Protein AF-A0A7X4ISD6-F1 (afdb_monomer_lite)

Secondary structure (DSSP, 8-state):
-PPP-------TTS-HHHHHHHHHHHHHT-HHHHHHH-B-SSPBP---SSEEEEEEBTT--S-GGGS-EEEEEE-TTEEEEEEEE-TT--TTHHHHHHHS-HHHHHHHHHHHHHHHHHHSTT-EEEEEEEEEEESSTTSPEEEEEEEEEEGGGGT-BGGGTBPP-THHHHHHHHHHHT--S-EEEEEEEEEETTT-GGGGSTTHHHHHHHHHHHTHHHHHHTS--

Structure (mmCIF, N/CA/C/O backbone):
data_AF-A0A7X4ISD6-F1
#
_entry.id   AF-A0A7X4ISD6-F1
#
loop_
_atom_site.group_PDB
_atom_site.id
_atom_site.type_symbol
_atom_site.label_atom_id
_atom_site.label_alt_id
_atom_site.label_comp_id
_atom_site.label_asym_id
_atom_site.label_entity_id
_atom_site.label_seq_id
_atom_site.pdbx_PDB_ins_code
_atom_site.Cartn_x
_atom_site.Cartn_y
_atom_site.Cartn_z
_atom_site.occupancy
_atom_site.B_iso_or_equiv
_atom_site.auth_seq_id
_atom_site.auth_comp_id
_atom_site.auth_asym_id
_atom_site.auth_atom_id
_atom_site.pdbx_PDB_model_num
ATOM 1 N N . MET A 1 1 ? -17.800 30.870 7.651 1.00 37.72 1 MET A N 1
ATOM 2 C CA . MET A 1 1 ? -16.839 29.780 7.929 1.00 37.72 1 MET A CA 1
ATOM 3 C C . MET A 1 1 ? -17.296 28.561 7.132 1.00 37.72 1 MET A C 1
ATOM 5 O O . MET A 1 1 ? -18.371 28.055 7.422 1.00 37.72 1 MET A O 1
ATOM 9 N N . ARG A 1 2 ? -16.609 28.167 6.048 1.00 36.78 2 ARG A N 1
ATOM 10 C CA . ARG A 1 2 ? -16.996 26.957 5.291 1.00 36.78 2 ARG A CA 1
ATOM 11 C C . ARG A 1 2 ? -16.666 25.752 6.175 1.00 36.78 2 ARG A C 1
ATOM 13 O O . ARG A 1 2 ? -15.526 25.669 6.622 1.00 36.78 2 ARG A O 1
ATOM 20 N N . ARG A 1 3 ? -17.642 24.881 6.470 1.00 41.88 3 ARG A N 1
ATOM 21 C CA . ARG A 1 3 ? -17.374 23.592 7.132 1.00 41.88 3 ARG A CA 1
ATOM 22 C C . ARG A 1 3 ? -16.252 22.914 6.347 1.00 41.88 3 ARG A C 1
ATOM 24 O O . ARG A 1 3 ? -16.374 22.763 5.134 1.00 41.88 3 ARG A O 1
ATOM 31 N N . THR A 1 4 ? -15.153 22.582 7.013 1.00 53.75 4 THR A N 1
ATOM 32 C CA . THR A 1 4 ? -14.176 21.627 6.492 1.00 53.75 4 THR A CA 1
ATOM 33 C C . THR A 1 4 ? -14.962 20.394 6.068 1.00 53.75 4 THR A C 1
ATOM 35 O O . THR A 1 4 ? -15.714 19.848 6.869 1.00 53.75 4 THR A O 1
ATOM 38 N N . GLU A 1 5 ? -14.895 20.028 4.789 1.00 72.69 5 GLU A N 1
ATOM 39 C CA . GLU A 1 5 ? -15.552 18.827 4.277 1.00 72.69 5 GLU A CA 1
ATOM 40 C C . GLU A 1 5 ? -14.914 17.609 4.948 1.00 72.69 5 GLU A C 1
ATOM 42 O O . GLU A 1 5 ? -13.879 17.112 4.508 1.00 72.69 5 GLU A O 1
ATOM 47 N N . GLU A 1 6 ? -15.503 17.158 6.049 1.00 85.75 6 GLU A N 1
ATOM 48 C CA . GLU A 1 6 ? -15.094 15.935 6.732 1.00 85.75 6 GLU A CA 1
ATOM 49 C C . GLU A 1 6 ? -15.360 14.739 5.816 1.00 85.75 6 GLU A C 1
ATOM 51 O O . GLU A 1 6 ? -16.373 14.687 5.113 1.00 85.75 6 GLU A O 1
ATOM 56 N N . PHE A 1 7 ? -14.430 13.788 5.765 1.00 93.94 7 PHE A N 1
ATOM 57 C CA . PHE A 1 7 ? -14.638 12.534 5.049 1.00 93.94 7 PHE A CA 1
ATOM 58 C C . PHE A 1 7 ? -15.412 11.588 5.974 1.00 93.94 7 PHE A C 1
ATOM 60 O O . PHE A 1 7 ? -14.930 11.337 7.071 1.00 93.94 7 PHE A O 1
ATOM 67 N N . PRO A 1 8 ? -16.586 11.064 5.585 1.00 94.50 8 PRO A N 1
ATOM 68 C CA . PRO A 1 8 ? -17.433 10.289 6.500 1.00 94.50 8 PRO A CA 1
ATOM 69 C C . PRO A 1 8 ? -16.889 8.885 6.816 1.00 94.50 8 PRO A C 1
ATOM 71 O O . PRO A 1 8 ? -17.438 8.201 7.674 1.00 94.50 8 PRO A O 1
ATOM 74 N N . GLY A 1 9 ? -15.839 8.453 6.116 1.00 96.25 9 GLY A N 1
ATOM 75 C CA . GLY A 1 9 ? -15.372 7.071 6.083 1.00 96.25 9 GLY A CA 1
ATOM 76 C C . GLY A 1 9 ? -15.716 6.399 4.758 1.00 96.25 9 GLY A C 1
ATOM 77 O O . GLY A 1 9 ? -16.500 6.921 3.963 1.00 96.25 9 GLY A O 1
ATOM 78 N N . PHE A 1 10 ? -15.094 5.252 4.499 1.00 96.88 10 PHE A N 1
ATOM 79 C CA . PHE A 1 10 ? -15.382 4.466 3.304 1.00 96.88 10 PHE A CA 1
ATOM 80 C C . PHE A 1 10 ? -16.594 3.555 3.530 1.00 96.88 10 PHE A C 1
ATOM 82 O O . PHE A 1 10 ? -16.762 2.994 4.612 1.00 96.88 10 PHE A O 1
ATOM 89 N N . SER A 1 11 ? -17.411 3.359 2.497 1.00 95.50 11 SER A N 1
ATOM 90 C CA . SER A 1 11 ? -18.588 2.490 2.509 1.00 95.50 11 SER A CA 1
ATOM 91 C C . SER A 1 11 ? -18.664 1.645 1.234 1.00 95.50 11 SER A C 1
ATOM 93 O O . SER A 1 11 ? -18.529 2.202 0.145 1.00 95.50 11 SER A O 1
ATOM 95 N N . PRO A 1 12 ? -18.977 0.340 1.321 1.00 92.69 12 PRO A N 1
ATOM 96 C CA . PRO A 1 12 ? -19.196 -0.493 0.137 1.00 92.69 12 PRO A CA 1
ATOM 97 C C . PRO A 1 12 ? -20.470 -0.119 -0.644 1.00 92.69 12 PRO A C 1
ATOM 99 O O . PRO A 1 12 ? -20.666 -0.591 -1.757 1.00 92.69 12 PRO A O 1
ATOM 102 N N . THR A 1 13 ? -21.358 0.708 -0.076 1.00 92.81 13 THR A N 1
ATOM 103 C CA . THR A 1 13 ? -22.629 1.112 -0.710 1.00 92.81 13 THR A CA 1
ATOM 104 C C . THR A 1 13 ? -22.548 2.412 -1.510 1.00 92.81 13 THR A C 1
ATOM 106 O O . THR A 1 13 ? -23.519 2.786 -2.163 1.00 92.81 13 THR A O 1
ATOM 109 N N . VAL A 1 14 ? -21.424 3.125 -1.428 1.00 92.56 14 VAL A N 1
ATOM 110 C CA . VAL A 1 14 ? -21.194 4.385 -2.147 1.00 92.56 14 VAL A CA 1
ATOM 111 C C . VAL A 1 14 ? -20.332 4.089 -3.368 1.00 92.56 14 VAL A C 1
ATOM 113 O O . VAL A 1 14 ? -19.477 3.206 -3.308 1.00 92.56 14 VAL A O 1
ATOM 116 N N . ASP A 1 15 ? -20.523 4.835 -4.460 1.00 92.56 15 ASP A N 1
ATOM 117 C CA . ASP A 1 15 ? -19.710 4.677 -5.667 1.00 92.56 15 ASP A CA 1
ATOM 118 C C . ASP A 1 15 ? -18.205 4.689 -5.321 1.00 92.56 15 ASP A C 1
ATOM 120 O O . ASP A 1 15 ? -17.710 5.653 -4.718 1.00 92.56 15 ASP A O 1
ATOM 124 N N . PRO A 1 16 ? -17.454 3.623 -5.652 1.00 92.56 16 PRO A N 1
ATOM 125 C CA . PRO A 1 16 ? -16.052 3.537 -5.273 1.00 92.56 16 PRO A CA 1
ATOM 126 C C . PRO A 1 16 ? -15.186 4.665 -5.840 1.00 92.56 16 PRO A C 1
ATOM 128 O O . PRO A 1 16 ? -14.240 5.103 -5.181 1.00 92.56 16 PRO A O 1
ATOM 131 N N . GLN A 1 17 ? -15.484 5.148 -7.051 1.00 90.50 17 GLN A N 1
ATOM 132 C CA . GLN A 1 17 ? -14.689 6.203 -7.674 1.00 90.50 17 GLN A CA 1
ATOM 133 C C . GLN A 1 17 ? -14.955 7.560 -7.019 1.00 90.50 17 GLN A C 1
ATOM 135 O O . GLN A 1 17 ? -14.004 8.296 -6.769 1.00 90.50 17 GLN A O 1
ATOM 140 N N . GLU A 1 18 ? -16.205 7.872 -6.676 1.00 91.62 18 GLU A N 1
ATOM 141 C CA . GLU A 1 18 ? -16.561 9.080 -5.926 1.00 91.62 18 GLU A CA 1
ATOM 142 C C . GLU A 1 18 ? -15.813 9.143 -4.585 1.00 91.62 18 GLU A C 1
ATOM 144 O O . GLU A 1 18 ? -15.214 10.168 -4.237 1.00 91.62 18 GLU A O 1
ATOM 149 N N . GLN A 1 19 ? -15.782 8.024 -3.853 1.00 93.81 19 GLN A N 1
ATOM 150 C CA . GLN A 1 19 ? -15.060 7.932 -2.584 1.00 93.81 19 GLN A CA 1
ATOM 151 C C . GLN A 1 19 ? -13.564 8.177 -2.761 1.00 93.81 19 GLN A C 1
ATOM 153 O O . GLN A 1 19 ? -12.965 8.927 -1.987 1.00 93.81 19 GLN A O 1
ATOM 158 N N . VAL A 1 20 ? -12.961 7.574 -3.787 1.00 93.75 20 VAL A N 1
ATOM 159 C CA . VAL A 1 20 ? -11.540 7.747 -4.099 1.00 93.75 20 VAL A CA 1
ATOM 160 C C . VAL A 1 20 ? -11.231 9.185 -4.499 1.00 93.75 20 VAL A C 1
ATOM 162 O O . VAL A 1 20 ? -10.280 9.758 -3.972 1.00 93.75 20 VAL A O 1
ATOM 165 N N . ASP A 1 21 ? -12.029 9.796 -5.372 1.00 90.88 21 ASP A N 1
ATOM 166 C CA . ASP A 1 21 ? -11.807 11.166 -5.843 1.00 90.88 21 ASP A CA 1
ATOM 167 C C . ASP A 1 21 ? -11.851 12.164 -4.675 1.00 90.88 21 ASP A C 1
ATOM 169 O O . ASP A 1 21 ? -10.978 13.037 -4.542 1.00 90.88 21 ASP A O 1
ATOM 173 N N . ARG A 1 22 ? -12.827 12.000 -3.772 1.00 93.38 22 ARG A N 1
ATOM 174 C CA . ARG A 1 22 ? -12.937 12.804 -2.550 1.00 93.38 22 ARG A CA 1
ATOM 175 C C . ARG A 1 22 ? -11.773 12.546 -1.594 1.00 93.38 22 ARG A C 1
ATOM 177 O O . ARG A 1 22 ? -11.136 13.501 -1.143 1.00 93.38 22 ARG A O 1
ATOM 184 N N . ALA A 1 23 ? -11.466 11.280 -1.309 1.00 95.06 23 ALA A N 1
ATOM 185 C CA . ALA A 1 23 ? -10.375 10.896 -0.417 1.00 95.06 23 ALA A CA 1
ATOM 186 C C . ALA A 1 23 ? -9.031 11.442 -0.912 1.00 95.06 23 ALA A C 1
ATOM 188 O O . ALA A 1 23 ? -8.307 12.073 -0.147 1.00 95.06 23 ALA A O 1
ATOM 189 N N . MET A 1 24 ? -8.712 11.278 -2.198 1.00 94.06 24 MET A N 1
ATOM 190 C CA . MET A 1 24 ? -7.468 11.771 -2.791 1.00 94.06 24 MET A CA 1
ATOM 191 C C . MET A 1 24 ? -7.399 13.299 -2.780 1.00 94.06 24 MET A C 1
ATOM 193 O O . MET A 1 24 ? -6.349 13.859 -2.486 1.00 94.06 24 MET A O 1
ATOM 197 N N . THR A 1 25 ? -8.510 14.004 -3.007 1.00 92.75 25 THR A N 1
ATOM 198 C CA . THR A 1 25 ? -8.528 15.473 -2.891 1.00 92.75 25 THR A CA 1
ATOM 199 C C . THR A 1 25 ? -8.143 15.935 -1.480 1.00 92.75 25 THR A C 1
ATOM 201 O O . THR A 1 25 ? -7.366 16.879 -1.323 1.00 92.75 25 THR A O 1
ATOM 204 N N . LEU A 1 26 ? -8.650 15.262 -0.444 1.00 94.69 26 LEU A N 1
ATOM 205 C CA . LEU A 1 26 ? -8.342 15.580 0.953 1.00 94.69 26 LEU A CA 1
ATOM 206 C C . LEU A 1 26 ? -6.926 15.131 1.350 1.00 94.69 26 LEU A C 1
ATOM 208 O O . LEU A 1 26 ? -6.178 15.909 1.942 1.00 94.69 26 LEU A O 1
ATOM 212 N N . LEU A 1 27 ? -6.517 13.920 0.963 1.00 95.38 27 LEU A N 1
ATOM 213 C CA . LEU A 1 27 ? -5.177 13.378 1.209 1.00 95.38 27 LEU A CA 1
ATOM 214 C C . LEU A 1 27 ? -4.086 14.231 0.541 1.00 95.38 27 LEU A C 1
ATOM 216 O O . LEU A 1 27 ? -3.042 14.462 1.144 1.00 95.38 27 LEU A O 1
ATOM 220 N N . GLY A 1 28 ? -4.334 14.778 -0.652 1.00 93.50 28 GLY A N 1
ATOM 221 C CA . GLY A 1 28 ? -3.379 15.641 -1.359 1.00 93.50 28 GLY A CA 1
ATOM 222 C C . GLY A 1 28 ? -3.069 16.941 -0.607 1.00 93.50 28 GLY A C 1
ATOM 223 O O . GLY A 1 28 ? -1.974 17.492 -0.731 1.00 93.50 28 GLY A O 1
ATOM 224 N N . ARG A 1 29 ? -3.994 17.407 0.243 1.00 94.12 29 ARG A N 1
ATOM 225 C CA . ARG A 1 29 ? -3.828 18.610 1.079 1.00 94.12 29 ARG A CA 1
ATOM 226 C C . ARG A 1 29 ? -3.072 18.342 2.380 1.00 94.12 29 ARG A C 1
ATOM 228 O O . ARG A 1 29 ? -2.749 19.289 3.095 1.00 94.12 29 ARG A O 1
ATOM 235 N N . ARG A 1 30 ? -2.782 17.080 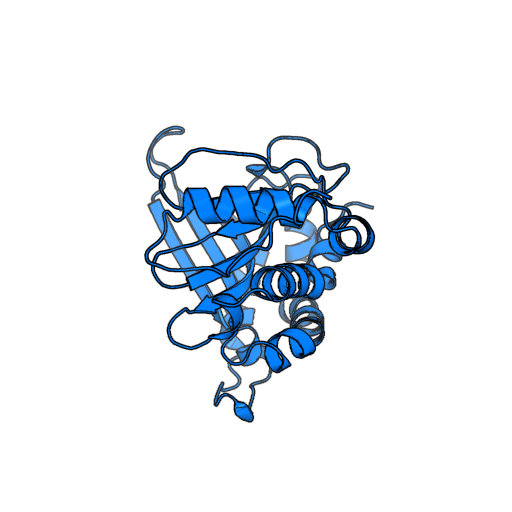2.706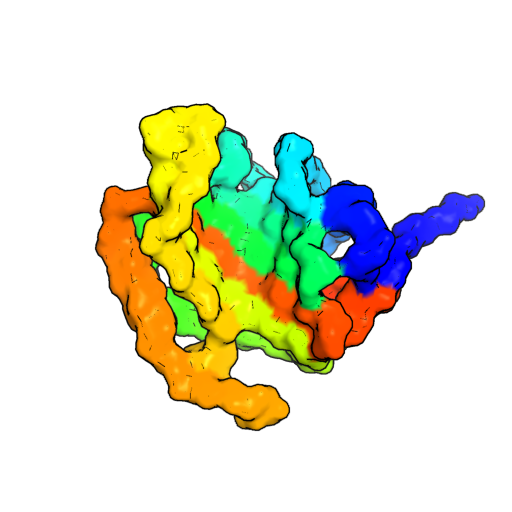 1.00 94.62 30 ARG A N 1
ATOM 236 C CA . ARG A 1 30 ? -2.155 16.719 3.975 1.00 94.62 30 ARG A CA 1
ATOM 237 C C . ARG A 1 30 ? -0.661 17.087 4.013 1.00 94.62 30 ARG A C 1
ATOM 239 O O . ARG A 1 30 ? 0.126 16.565 3.215 1.00 94.62 30 ARG A O 1
ATOM 246 N N . PRO A 1 31 ? -0.222 17.929 4.967 1.00 94.31 31 PRO A N 1
ATOM 247 C CA . PRO A 1 31 ? 1.169 18.376 5.036 1.00 94.31 31 PRO A CA 1
ATOM 248 C C . PRO A 1 31 ? 2.133 17.269 5.479 1.00 94.31 31 PRO A C 1
ATOM 250 O O . PRO A 1 31 ? 3.304 17.285 5.103 1.00 94.31 31 PRO A O 1
ATOM 253 N N . ASP A 1 32 ? 1.676 16.291 6.262 1.00 94.69 32 ASP A N 1
ATOM 254 C CA . ASP A 1 32 ? 2.489 15.150 6.681 1.00 94.69 32 ASP A CA 1
ATOM 255 C C . ASP A 1 32 ? 2.866 14.247 5.498 1.00 94.69 32 ASP A C 1
ATOM 257 O O . ASP A 1 32 ? 4.039 13.887 5.390 1.00 94.69 32 ASP A O 1
ATOM 261 N N . LEU A 1 33 ? 1.944 13.959 4.573 1.00 94.75 33 LEU A N 1
ATOM 262 C CA . LEU A 1 33 ? 2.241 13.217 3.343 1.00 94.75 33 LEU A CA 1
ATOM 263 C C . LEU A 1 33 ? 3.219 13.981 2.446 1.00 94.75 33 LEU A C 1
ATOM 265 O O . LEU A 1 33 ? 4.219 13.417 1.994 1.00 94.75 33 LEU A O 1
ATOM 269 N N . GLN A 1 34 ? 2.999 15.281 2.239 1.00 93.38 34 GLN A N 1
ATOM 270 C CA . GLN A 1 34 ? 3.910 16.106 1.440 1.00 93.38 34 GLN A CA 1
ATOM 271 C C . GLN A 1 34 ? 5.310 16.186 2.065 1.00 93.38 34 GLN A C 1
ATOM 273 O O . GLN A 1 34 ? 6.311 16.048 1.367 1.00 93.38 34 GLN A O 1
ATOM 278 N N . ARG A 1 35 ? 5.409 16.350 3.388 1.00 93.94 35 ARG A N 1
ATOM 279 C CA . ARG A 1 35 ? 6.692 16.476 4.096 1.00 93.94 35 ARG A CA 1
ATOM 280 C C . ARG A 1 35 ? 7.429 15.145 4.230 1.00 93.94 35 ARG A C 1
ATOM 282 O O . ARG A 1 35 ? 8.627 15.085 3.970 1.00 93.94 35 ARG A O 1
ATOM 289 N N . ARG A 1 36 ? 6.742 14.085 4.664 1.00 94.56 36 ARG A N 1
ATOM 290 C CA . ARG A 1 36 ? 7.366 12.786 4.972 1.00 94.56 36 ARG A CA 1
ATOM 291 C C . ARG A 1 36 ? 7.574 11.939 3.724 1.00 94.56 36 ARG A C 1
ATOM 293 O O . ARG A 1 36 ? 8.593 11.266 3.614 1.00 94.56 36 ARG A O 1
ATOM 300 N N . LEU A 1 37 ? 6.626 11.971 2.788 1.00 93.44 37 LEU A N 1
ATOM 301 C CA . LEU A 1 37 ? 6.652 11.133 1.588 1.00 93.44 37 LEU A CA 1
ATOM 302 C C . LEU A 1 37 ? 6.973 11.907 0.310 1.00 93.44 37 LEU A C 1
ATOM 304 O O . LEU A 1 37 ? 7.176 11.270 -0.723 1.00 93.44 37 LEU A O 1
ATOM 308 N N . ARG A 1 38 ? 7.105 13.240 0.370 1.00 92.12 38 ARG A N 1
ATOM 309 C CA . ARG A 1 38 ? 7.420 14.080 -0.796 1.00 92.12 38 ARG A CA 1
ATOM 310 C C . ARG A 1 38 ? 6.477 13.792 -1.963 1.00 92.12 38 ARG A C 1
ATOM 312 O O . ARG A 1 38 ? 6.935 13.670 -3.089 1.00 92.12 38 ARG A O 1
ATOM 319 N N . ILE A 1 39 ? 5.181 13.620 -1.707 1.00 89.62 39 ILE A N 1
ATOM 320 C CA . ILE A 1 39 ? 4.206 13.362 -2.776 1.00 89.62 39 ILE A CA 1
ATOM 321 C C . ILE A 1 39 ? 4.024 14.595 -3.669 1.00 89.62 39 ILE A C 1
ATOM 323 O O . ILE A 1 39 ? 4.185 15.733 -3.220 1.00 89.62 39 ILE A O 1
ATOM 327 N N . ASN A 1 40 ? 3.672 14.369 -4.931 1.00 86.19 40 ASN A N 1
ATOM 328 C CA . ASN A 1 40 ? 3.007 15.373 -5.747 1.00 86.19 40 ASN A CA 1
ATOM 329 C C . ASN A 1 40 ? 1.521 15.386 -5.338 1.00 86.19 40 ASN A C 1
ATOM 331 O O . ASN A 1 40 ? 0.888 14.333 -5.425 1.00 86.19 40 ASN A O 1
ATOM 335 N N . PRO A 1 41 ? 0.969 16.517 -4.861 1.00 84.25 41 PRO A N 1
ATOM 336 C CA . PRO A 1 41 ? -0.409 16.571 -4.376 1.00 84.25 41 PRO A CA 1
ATOM 337 C C . PRO A 1 41 ? -1.459 16.475 -5.489 1.00 84.25 41 PRO A C 1
ATOM 339 O O . PRO A 1 41 ? -2.638 16.368 -5.166 1.00 84.25 41 PRO A O 1
ATOM 342 N N . ASP A 1 42 ? -1.059 16.530 -6.762 1.00 83.44 42 ASP A N 1
ATOM 343 C CA . ASP A 1 42 ? -1.959 16.351 -7.900 1.00 83.44 42 ASP A CA 1
ATOM 344 C C . ASP A 1 42 ? -2.046 14.861 -8.285 1.00 83.44 42 ASP A C 1
ATOM 346 O O . ASP A 1 42 ? -1.068 14.299 -8.801 1.00 83.44 42 ASP A O 1
ATOM 350 N N . PRO A 1 43 ? -3.164 14.173 -7.981 1.00 80.56 43 PRO A N 1
ATOM 351 C CA . PRO A 1 43 ? -3.290 12.759 -8.273 1.00 80.56 43 PRO A CA 1
ATOM 352 C C . PRO A 1 43 ? -3.471 12.529 -9.775 1.00 80.56 43 PRO A C 1
ATOM 354 O O . PRO A 1 43 ? -4.348 13.110 -10.416 1.00 80.56 43 PRO A O 1
ATOM 357 N N . ALA A 1 44 ? -2.692 11.605 -10.339 1.00 75.38 44 ALA A N 1
ATOM 358 C CA . ALA A 1 44 ? -2.907 11.187 -11.716 1.00 75.38 44 ALA A CA 1
ATOM 359 C C . ALA A 1 44 ? -4.187 10.343 -11.797 1.00 75.38 44 ALA A C 1
ATOM 361 O O . ALA A 1 44 ? -4.353 9.361 -11.068 1.00 75.38 44 ALA A O 1
ATOM 362 N N . ARG A 1 45 ? -5.088 10.723 -12.710 1.00 63.19 45 ARG A N 1
ATOM 363 C CA . ARG A 1 45 ? -6.373 10.051 -12.925 1.00 63.19 45 ARG A CA 1
ATOM 364 C C . ARG A 1 45 ? -6.304 9.164 -14.163 1.00 63.19 45 ARG A C 1
ATOM 366 O O . ARG A 1 45 ? -5.956 9.628 -15.247 1.00 63.19 45 ARG A O 1
ATOM 373 N N . LYS A 1 46 ? -6.731 7.910 -14.040 1.00 54.69 46 LYS A N 1
ATOM 374 C CA . LYS A 1 46 ? -7.297 7.159 -15.165 1.00 54.69 46 LYS A CA 1
ATOM 375 C C . LYS A 1 46 ? -8.699 6.745 -14.754 1.00 54.69 46 LYS A C 1
ATOM 377 O O . LYS A 1 46 ? -8.839 5.915 -13.869 1.00 54.69 46 LYS A O 1
ATOM 382 N N . ARG A 1 47 ? -9.727 7.306 -15.401 1.00 48.31 47 ARG A N 1
ATOM 383 C CA . ARG A 1 47 ? -11.089 6.757 -15.327 1.00 48.31 47 ARG A CA 1
ATOM 384 C C . ARG A 1 47 ? -11.055 5.362 -15.959 1.00 48.31 47 ARG A C 1
ATOM 386 O O . ARG A 1 47 ? -11.108 5.228 -17.177 1.00 48.31 47 ARG A O 1
ATOM 393 N N . GLN A 1 48 ? -10.877 4.338 -15.139 1.00 50.69 48 GLN A N 1
ATOM 394 C CA . GLN A 1 48 ? -11.093 2.934 -15.476 1.00 50.69 48 GLN A CA 1
ATOM 395 C C . GLN A 1 48 ? -12.092 2.365 -14.467 1.00 50.69 48 GLN A C 1
ATOM 397 O O . GLN A 1 48 ? -12.250 2.923 -13.388 1.00 50.69 48 GLN A O 1
ATOM 402 N N . ALA A 1 49 ? -12.794 1.290 -14.830 1.00 47.66 49 ALA A N 1
ATOM 403 C CA . ALA A 1 49 ? -13.711 0.612 -13.917 1.00 47.66 49 ALA A CA 1
ATOM 404 C C . ALA A 1 49 ? -12.976 0.161 -12.636 1.00 47.66 49 ALA A C 1
ATOM 406 O O . ALA A 1 49 ? -11.879 -0.398 -12.726 1.00 47.66 49 ALA A O 1
ATOM 407 N N . GLY A 1 50 ? -13.591 0.404 -11.474 1.00 59.41 50 GLY A N 1
ATOM 408 C CA . GLY A 1 50 ? -13.003 0.209 -10.143 1.00 59.41 50 GLY A CA 1
ATOM 409 C C . GLY A 1 50 ? -12.453 1.516 -9.565 1.00 59.41 50 GLY A C 1
ATOM 410 O O . GLY A 1 50 ? -11.700 2.219 -10.231 1.00 59.41 50 GLY A O 1
ATOM 411 N N . GLY A 1 51 ? -12.831 1.854 -8.331 1.00 78.38 51 GLY A N 1
ATOM 412 C CA . GLY A 1 51 ? -12.438 3.112 -7.697 1.00 78.38 51 GLY A CA 1
ATOM 413 C C . GLY A 1 51 ? -10.961 3.118 -7.331 1.00 78.38 51 GLY A C 1
ATOM 414 O O . GLY A 1 51 ? -10.589 2.560 -6.300 1.00 78.38 51 GLY A O 1
ATOM 415 N N . TRP A 1 52 ? -10.100 3.739 -8.138 1.00 87.50 52 TRP A N 1
ATOM 416 C CA . TRP A 1 52 ? -8.691 3.917 -7.781 1.00 87.50 52 TRP A CA 1
ATOM 417 C C . TRP A 1 52 ? -8.088 5.219 -8.307 1.00 87.50 52 TRP A C 1
ATOM 419 O O . TRP A 1 52 ? -8.582 5.850 -9.240 1.00 87.50 52 TRP A O 1
ATOM 429 N N . SER A 1 53 ? -7.019 5.667 -7.653 1.00 88.75 53 SER A N 1
ATOM 430 C CA . SER A 1 53 ? -6.242 6.851 -8.032 1.00 88.75 53 SER A CA 1
ATOM 431 C C . SER A 1 53 ? -4.859 6.807 -7.403 1.00 88.75 53 SER A C 1
ATOM 433 O O . SER A 1 53 ? -4.630 6.073 -6.437 1.00 88.75 53 SER A O 1
ATOM 435 N N . VAL A 1 54 ? -3.924 7.586 -7.957 1.00 90.25 54 VAL A N 1
ATOM 436 C CA . VAL A 1 54 ? -2.520 7.535 -7.536 1.00 90.25 54 VAL A CA 1
ATOM 437 C C . VAL A 1 54 ? -1.911 8.904 -7.263 1.00 90.25 54 VAL A C 1
ATOM 439 O O . VAL A 1 54 ? -2.177 9.856 -7.992 1.00 90.25 54 VAL A O 1
ATOM 442 N N . PHE A 1 55 ? -1.026 8.988 -6.266 1.00 91.38 55 PHE A N 1
ATOM 443 C CA . PHE A 1 55 ? -0.084 10.101 -6.118 1.00 91.38 55 PHE A CA 1
ATOM 444 C C . PHE A 1 55 ? 1.294 9.695 -6.630 1.00 91.38 55 PHE A C 1
ATOM 446 O O . PHE A 1 55 ? 1.881 8.726 -6.147 1.00 91.38 55 PHE A O 1
ATOM 453 N N . GLY A 1 56 ? 1.850 10.472 -7.557 1.00 89.50 56 GLY A N 1
ATOM 454 C CA . GLY A 1 56 ? 3.278 10.394 -7.864 1.00 89.50 56 GLY A CA 1
ATOM 455 C C . GLY A 1 56 ? 4.127 10.996 -6.739 1.00 89.50 56 GLY A C 1
ATOM 456 O O . GLY A 1 56 ? 3.628 11.738 -5.892 1.00 89.50 56 GLY A O 1
ATOM 457 N N . PHE A 1 57 ? 5.432 10.730 -6.742 1.00 89.81 57 PHE A N 1
ATOM 458 C CA . PHE A 1 57 ? 6.374 11.436 -5.867 1.00 89.81 57 PHE A CA 1
ATOM 459 C C . PHE A 1 57 ? 6.917 12.697 -6.556 1.00 89.81 57 PHE A C 1
ATOM 461 O O . PHE A 1 57 ? 7.116 12.719 -7.771 1.00 89.81 57 PHE A O 1
ATOM 468 N N . ARG A 1 58 ? 7.179 13.762 -5.796 1.00 86.81 58 ARG A N 1
ATOM 469 C CA . ARG A 1 58 ? 7.789 15.006 -6.279 1.00 86.81 58 ARG A CA 1
ATOM 470 C C . ARG A 1 58 ? 9.147 14.696 -6.915 1.00 86.81 58 ARG A C 1
ATOM 472 O O . ARG A 1 58 ? 9.969 14.014 -6.312 1.00 86.81 58 ARG A O 1
ATOM 479 N N . GLY A 1 59 ? 9.366 15.217 -8.121 1.00 83.19 59 GLY A N 1
ATOM 480 C CA . GLY A 1 59 ? 10.574 14.955 -8.910 1.00 83.19 59 GLY A CA 1
ATOM 481 C C . GLY A 1 59 ? 10.533 13.660 -9.729 1.00 83.19 59 GLY A C 1
ATOM 482 O O . GLY A 1 59 ? 11.482 13.390 -10.457 1.00 83.19 59 GLY A O 1
ATOM 483 N N . SER A 1 60 ? 9.450 12.875 -9.657 1.00 83.75 60 SER A N 1
ATOM 484 C CA . SER A 1 60 ? 9.252 11.747 -10.577 1.00 83.75 60 SER A CA 1
ATOM 485 C C . SER A 1 60 ? 9.060 12.262 -12.003 1.00 83.75 60 SER A C 1
ATOM 487 O O . SER A 1 60 ? 8.362 13.254 -12.217 1.00 83.75 60 SER A O 1
ATOM 489 N N . VAL A 1 61 ? 9.653 11.569 -12.973 1.00 75.38 61 VAL A N 1
ATOM 490 C CA . VAL A 1 61 ? 9.568 11.896 -14.403 1.00 75.38 61 VAL A CA 1
ATOM 491 C C . VAL A 1 61 ? 8.859 10.753 -15.130 1.00 75.38 61 VAL A C 1
ATOM 493 O O . VAL A 1 61 ? 9.066 9.584 -14.800 1.00 75.38 61 VAL A O 1
ATOM 496 N N . GLY A 1 62 ? 8.048 11.086 -16.134 1.00 80.25 62 GLY A N 1
ATOM 497 C CA . GLY A 1 62 ? 7.313 10.117 -16.953 1.00 80.25 62 GLY A CA 1
ATOM 498 C C . GLY A 1 62 ? 5.884 9.856 -16.475 1.00 80.25 62 GLY A C 1
ATOM 499 O O . GLY A 1 62 ? 5.347 10.567 -15.625 1.00 80.25 62 GLY A O 1
ATOM 500 N N . GLU A 1 63 ? 5.249 8.839 -17.058 1.00 83.69 63 GLU A N 1
ATOM 501 C CA . GLU A 1 63 ? 3.904 8.408 -16.658 1.00 83.69 63 GLU A CA 1
ATOM 502 C C . GLU A 1 63 ? 3.928 7.680 -15.300 1.00 83.69 63 GLU A C 1
ATOM 504 O O . GLU A 1 63 ? 4.950 7.138 -14.876 1.00 83.69 63 GLU A O 1
ATOM 509 N N . PHE A 1 64 ? 2.775 7.576 -14.625 1.00 80.75 64 PHE A N 1
ATOM 510 C CA . PHE A 1 64 ? 2.677 6.867 -13.338 1.00 80.75 64 PHE A CA 1
ATOM 511 C C . PHE A 1 64 ? 3.124 5.393 -13.418 1.00 80.75 64 PHE A C 1
ATOM 513 O O . PHE A 1 64 ? 3.559 4.823 -12.427 1.00 80.75 64 PHE A O 1
ATOM 520 N N . ASN A 1 65 ? 3.048 4.757 -14.593 1.00 85.50 65 ASN A N 1
ATOM 521 C CA . ASN A 1 65 ? 3.509 3.379 -14.798 1.00 85.50 65 ASN A CA 1
ATOM 522 C C . ASN A 1 65 ? 5.040 3.269 -14.991 1.00 85.50 65 ASN A C 1
ATOM 524 O O . ASN A 1 65 ? 5.545 2.156 -15.139 1.00 85.50 65 ASN A O 1
ATOM 528 N N . GLU A 1 66 ? 5.770 4.388 -14.985 1.00 89.69 66 GLU A N 1
ATOM 529 C CA . GLU A 1 66 ? 7.230 4.466 -15.144 1.00 89.69 66 GLU A CA 1
ATOM 530 C C . GLU A 1 66 ? 7.955 4.895 -13.862 1.00 89.69 66 GLU A C 1
ATOM 532 O O . GLU A 1 66 ? 9.186 4.861 -13.812 1.00 89.69 66 GLU A O 1
ATOM 537 N N . SER A 1 67 ? 7.204 5.271 -12.825 1.00 90.94 67 SER A N 1
ATOM 538 C CA . SER A 1 67 ? 7.729 5.728 -11.539 1.00 90.94 67 SER A CA 1
ATOM 539 C C . SER A 1 67 ? 6.941 5.127 -10.369 1.00 90.94 67 SER A C 1
ATOM 541 O O . SER A 1 67 ? 5.741 4.871 -10.504 1.00 90.94 67 SER A O 1
ATOM 543 N N . PRO A 1 68 ? 7.580 4.902 -9.207 1.00 93.69 68 PRO A N 1
ATOM 544 C CA . PRO A 1 68 ? 6.865 4.521 -8.000 1.00 93.69 68 PRO A CA 1
ATOM 545 C C . PRO A 1 68 ? 5.770 5.531 -7.646 1.00 93.69 68 PRO A C 1
ATOM 547 O O . PRO A 1 68 ? 5.937 6.733 -7.857 1.00 93.69 68 PRO A O 1
ATOM 550 N N . HIS A 1 69 ? 4.663 5.052 -7.091 1.00 94.88 69 HIS A N 1
ATOM 551 C CA . HIS A 1 69 ? 3.529 5.903 -6.734 1.00 94.88 69 HIS A CA 1
ATOM 552 C C . HIS A 1 69 ? 2.730 5.323 -5.567 1.00 94.88 69 HIS A C 1
ATOM 554 O O . HIS A 1 69 ? 2.783 4.123 -5.292 1.00 94.88 69 HIS A O 1
ATOM 560 N N . LEU A 1 70 ? 1.986 6.183 -4.876 1.00 95.88 70 LEU A N 1
ATOM 561 C CA . LEU A 1 70 ? 0.973 5.769 -3.910 1.00 95.88 70 LEU A CA 1
ATOM 562 C C . LEU A 1 70 ? -0.318 5.459 -4.657 1.00 95.88 70 LEU A C 1
ATOM 564 O O . LEU A 1 70 ? -0.708 6.232 -5.521 1.00 95.88 70 LEU A O 1
ATOM 568 N N . LEU A 1 71 ? -0.980 4.367 -4.311 1.00 95.94 71 LEU A N 1
ATOM 569 C CA . LEU A 1 71 ? -2.270 3.933 -4.826 1.00 95.94 71 LEU A CA 1
ATOM 570 C C . LEU A 1 71 ? -3.277 3.914 -3.680 1.00 95.94 71 LEU A C 1
ATOM 572 O O . LEU A 1 71 ? -3.008 3.310 -2.637 1.00 95.94 71 LEU A O 1
ATOM 576 N N . LEU A 1 72 ? -4.438 4.520 -3.917 1.00 96.75 72 LEU A N 1
ATOM 577 C CA . LEU A 1 72 ? -5.668 4.235 -3.190 1.00 96.75 72 LEU A CA 1
ATOM 578 C C . LEU A 1 72 ? -6.591 3.461 -4.130 1.00 96.75 72 LEU A C 1
ATOM 580 O O . LEU A 1 72 ? -6.827 3.905 -5.252 1.00 96.75 72 LEU A O 1
ATOM 584 N N . HIS A 1 73 ? -7.090 2.315 -3.684 1.00 95.38 73 HIS A N 1
ATOM 585 C CA . HIS A 1 73 ? -8.048 1.491 -4.418 1.00 95.38 73 HIS A CA 1
ATOM 586 C C . HIS A 1 73 ? -9.154 1.037 -3.465 1.00 95.38 73 HIS A C 1
ATOM 588 O O . HIS A 1 73 ? -8.856 0.602 -2.357 1.00 95.38 73 HIS A O 1
ATOM 594 N N . VAL A 1 74 ? -10.410 1.143 -3.885 1.00 95.12 74 VAL A N 1
ATOM 595 C CA . VAL A 1 74 ? -11.600 0.801 -3.099 1.00 95.12 74 VAL A CA 1
ATOM 596 C C . VAL A 1 74 ? -12.380 -0.284 -3.849 1.00 95.12 74 VAL A C 1
ATOM 598 O O . VAL A 1 74 ? -13.275 0.033 -4.628 1.00 95.12 74 VAL A O 1
ATOM 601 N N . PRO A 1 75 ? -11.991 -1.564 -3.729 1.00 92.25 75 PRO A N 1
ATOM 602 C CA . PRO A 1 75 ? -12.834 -2.675 -4.165 1.00 92.25 75 PRO A CA 1
ATOM 603 C C . PRO A 1 75 ? -14.058 -2.854 -3.249 1.00 92.25 75 PRO A C 1
ATOM 605 O O . PRO A 1 75 ? -14.107 -2.328 -2.141 1.00 92.25 75 PRO A O 1
ATOM 608 N N . ASP A 1 76 ? -15.016 -3.678 -3.674 1.00 92.88 76 ASP A N 1
ATOM 609 C CA . ASP A 1 76 ? -16.293 -3.888 -2.969 1.00 92.88 76 ASP A CA 1
ATOM 610 C C . ASP A 1 76 ? -16.148 -4.405 -1.523 1.00 92.88 76 ASP A C 1
ATOM 612 O O . ASP A 1 76 ? -17.053 -4.251 -0.706 1.00 92.88 76 ASP A O 1
ATOM 616 N N . ASN A 1 77 ? -15.017 -5.032 -1.186 1.00 95.56 77 ASN A N 1
ATOM 617 C CA . ASN A 1 77 ? -14.800 -5.693 0.102 1.00 95.56 77 ASN A CA 1
ATOM 618 C C . ASN A 1 77 ? -13.756 -5.023 1.009 1.00 95.56 77 ASN A C 1
ATOM 620 O O . ASN A 1 77 ? -13.607 -5.439 2.160 1.00 95.56 77 ASN A O 1
ATOM 624 N N . ALA A 1 78 ? -13.020 -4.019 0.530 1.00 97.44 78 ALA A N 1
ATOM 625 C CA . ALA A 1 78 ? -11.933 -3.421 1.298 1.00 97.44 78 ALA A CA 1
ATOM 626 C C . ALA A 1 78 ? -11.526 -2.038 0.782 1.00 97.44 78 ALA A C 1
ATOM 628 O O . ALA A 1 78 ? -11.871 -1.625 -0.318 1.00 97.44 78 ALA A O 1
ATOM 629 N N . VAL A 1 79 ? -10.672 -1.362 1.547 1.00 98.12 79 VAL A N 1
ATOM 630 C CA . VAL A 1 79 ? -9.862 -0.236 1.065 1.00 98.12 79 VAL A CA 1
ATOM 631 C C . VAL A 1 79 ? -8.400 -0.663 1.015 1.00 98.12 79 VAL A C 1
ATOM 633 O O . VAL A 1 79 ? -7.896 -1.306 1.929 1.00 98.12 79 VAL A O 1
ATOM 636 N N . CYS A 1 80 ? -7.687 -0.294 -0.041 1.00 98.19 80 CYS A N 1
ATOM 637 C CA . CYS A 1 80 ? -6.292 -0.653 -0.272 1.00 98.19 80 CYS A CA 1
ATOM 638 C C . CYS A 1 80 ? -5.442 0.613 -0.403 1.00 98.19 80 CYS A C 1
ATOM 640 O O . CYS A 1 80 ? -5.622 1.385 -1.344 1.00 98.19 80 CYS A O 1
ATOM 642 N N . ALA A 1 81 ? -4.472 0.789 0.496 1.00 98.38 81 ALA A N 1
ATOM 643 C CA . ALA A 1 81 ? -3.509 1.889 0.471 1.00 98.38 81 ALA A CA 1
ATOM 644 C C . ALA A 1 81 ? -2.100 1.322 0.267 1.00 98.38 81 ALA A C 1
ATOM 646 O O . ALA A 1 81 ? -1.539 0.691 1.165 1.00 98.38 81 ALA A O 1
ATOM 647 N N . ARG A 1 82 ? -1.531 1.489 -0.932 1.00 98.19 82 ARG A N 1
ATOM 648 C CA . ARG A 1 82 ? -0.293 0.797 -1.334 1.00 98.19 82 ARG A CA 1
ATOM 649 C C . ARG A 1 82 ? 0.728 1.728 -1.967 1.00 98.19 82 ARG A C 1
ATOM 651 O O . ARG A 1 82 ? 0.369 2.728 -2.570 1.00 98.19 82 ARG A O 1
ATOM 658 N N . VAL A 1 83 ? 1.999 1.373 -1.855 1.00 97.75 83 VAL A N 1
ATOM 659 C CA . VAL A 1 83 ? 3.096 1.880 -2.680 1.00 97.75 83 VAL A CA 1
ATOM 660 C C . VAL A 1 83 ? 3.320 0.876 -3.797 1.00 97.75 83 VAL A C 1
ATOM 662 O O . VAL A 1 83 ? 3.511 -0.310 -3.527 1.00 97.75 83 VAL A O 1
ATOM 665 N N . ILE A 1 84 ? 3.311 1.345 -5.038 1.00 96.81 84 ILE A N 1
ATOM 666 C CA . ILE A 1 84 ? 3.482 0.518 -6.230 1.00 96.81 84 ILE A CA 1
ATOM 667 C C . ILE A 1 84 ? 4.855 0.786 -6.833 1.00 96.81 84 ILE A C 1
ATOM 669 O O . ILE A 1 84 ? 5.202 1.937 -7.098 1.00 96.81 84 ILE A O 1
ATOM 673 N N . LEU A 1 85 ? 5.613 -0.277 -7.104 1.00 96.19 85 LEU A N 1
ATOM 674 C CA . LEU A 1 85 ? 6.719 -0.269 -8.052 1.00 96.19 85 LEU A CA 1
ATOM 675 C C . LEU A 1 85 ? 6.238 -0.908 -9.364 1.00 96.19 85 LEU A C 1
ATOM 677 O O . LEU A 1 85 ? 6.088 -2.135 -9.431 1.00 96.19 85 LEU A O 1
ATOM 681 N N . PRO A 1 86 ? 6.001 -0.108 -10.417 1.00 95.00 86 PRO A N 1
ATOM 682 C CA . PRO A 1 86 ? 5.496 -0.639 -11.670 1.00 95.00 86 PRO A CA 1
ATOM 683 C C . PRO A 1 86 ? 6.591 -1.348 -12.475 1.00 95.00 86 PRO A C 1
ATOM 685 O O . PRO A 1 86 ? 7.791 -1.108 -12.316 1.00 95.00 86 PRO A O 1
ATOM 688 N N . ASN A 1 87 ? 6.180 -2.183 -13.428 1.00 94.25 87 ASN A N 1
ATOM 689 C CA . ASN A 1 87 ? 7.107 -2.914 -14.291 1.00 94.25 87 ASN A CA 1
ATOM 690 C C . ASN A 1 87 ? 8.095 -2.016 -15.048 1.00 94.25 87 ASN A C 1
ATOM 692 O O . ASN A 1 87 ? 9.272 -2.358 -15.151 1.00 94.25 87 ASN A O 1
ATOM 696 N N . LYS A 1 88 ? 7.625 -0.879 -15.580 1.00 92.12 88 LYS A N 1
ATOM 697 C CA . LYS A 1 88 ? 8.454 0.038 -16.380 1.00 92.12 88 LYS A CA 1
ATOM 698 C C . LYS A 1 88 ? 9.234 1.040 -15.527 1.00 92.12 88 LYS A C 1
ATOM 700 O O . LYS A 1 88 ? 9.747 2.013 -16.074 1.00 92.12 88 LYS A O 1
ATOM 705 N N . ALA A 1 89 ? 9.308 0.826 -14.212 1.00 91.94 89 ALA A N 1
ATOM 706 C CA . ALA A 1 89 ? 10.051 1.694 -13.314 1.00 91.94 89 ALA A CA 1
ATOM 707 C C . ALA A 1 89 ? 11.491 1.908 -13.810 1.00 91.94 89 ALA A C 1
ATOM 709 O O . ALA A 1 89 ? 12.254 0.950 -13.972 1.00 91.94 89 ALA A O 1
ATOM 710 N N . ARG A 1 90 ? 11.845 3.171 -14.071 1.00 87.12 90 ARG A N 1
ATOM 711 C CA . ARG A 1 90 ? 13.160 3.578 -14.597 1.00 87.12 90 ARG A CA 1
ATOM 712 C C . ARG A 1 90 ? 14.179 3.776 -13.463 1.00 87.12 90 ARG A C 1
ATOM 714 O O . ARG A 1 90 ? 13.888 3.514 -12.303 1.00 87.12 90 ARG A O 1
ATOM 721 N N . GLY A 1 91 ? 15.407 4.198 -13.783 1.00 84.62 91 GLY A N 1
ATOM 722 C CA . GLY A 1 91 ? 16.406 4.588 -12.770 1.00 84.62 91 GLY A CA 1
ATOM 723 C C . GLY A 1 91 ? 17.003 3.430 -11.957 1.00 84.62 91 GLY A C 1
ATOM 724 O O . GLY A 1 91 ? 17.410 3.620 -10.810 1.00 84.62 91 GLY A O 1
ATOM 725 N N . GLY A 1 92 ? 17.019 2.212 -12.512 1.00 89.00 92 GLY A N 1
ATOM 726 C CA . GLY A 1 92 ? 17.627 1.041 -11.866 1.00 89.00 92 GLY A CA 1
ATOM 727 C C . GLY A 1 92 ? 16.902 0.566 -10.601 1.00 89.00 92 GLY A C 1
ATOM 728 O O . GLY A 1 92 ? 17.496 -0.139 -9.790 1.00 89.00 92 GLY A O 1
ATOM 729 N N . LEU A 1 93 ? 15.634 0.947 -10.406 1.00 91.62 93 LEU A N 1
ATOM 730 C CA . LEU A 1 93 ? 14.858 0.607 -9.206 1.00 91.62 93 LEU A CA 1
ATOM 731 C C . LEU A 1 93 ? 14.686 -0.902 -9.023 1.00 91.62 93 LEU A C 1
ATOM 733 O O . LEU A 1 93 ? 14.935 -1.432 -7.942 1.00 91.62 93 LEU A O 1
ATOM 737 N N . TRP A 1 94 ? 14.353 -1.614 -10.102 1.00 93.75 94 TRP A N 1
ATOM 738 C CA . TRP A 1 94 ? 14.306 -3.076 -10.081 1.00 93.75 94 TRP A CA 1
ATOM 739 C C . TRP A 1 94 ? 15.675 -3.692 -9.789 1.00 93.75 94 TRP A C 1
ATOM 741 O O . TRP A 1 94 ? 15.752 -4.632 -9.008 1.00 93.75 94 TRP A O 1
ATOM 751 N N . THR A 1 95 ? 16.759 -3.144 -10.344 1.00 91.38 95 THR A N 1
ATOM 752 C CA . THR A 1 95 ? 18.127 -3.605 -10.052 1.00 91.38 95 THR A CA 1
ATOM 753 C C . THR A 1 95 ? 18.459 -3.468 -8.568 1.00 91.38 95 THR A C 1
ATOM 755 O O . THR A 1 95 ? 18.973 -4.407 -7.970 1.00 91.38 95 THR A O 1
ATOM 758 N N . ARG A 1 96 ? 18.099 -2.342 -7.943 1.00 90.50 96 ARG A N 1
ATOM 759 C CA . ARG A 1 96 ? 18.290 -2.136 -6.502 1.00 90.50 96 ARG A CA 1
ATOM 760 C C . ARG A 1 96 ? 17.524 -3.151 -5.664 1.00 90.50 96 ARG A C 1
ATOM 762 O O . ARG A 1 96 ? 18.094 -3.714 -4.735 1.00 90.50 96 ARG A O 1
ATOM 769 N N . LEU A 1 97 ? 16.267 -3.428 -6.014 1.00 92.12 97 LEU A N 1
ATOM 770 C CA . LEU A 1 97 ? 15.489 -4.452 -5.316 1.00 92.12 97 LEU A CA 1
ATOM 771 C C . LEU A 1 97 ? 16.036 -5.866 -5.514 1.00 92.12 97 LEU A C 1
ATOM 773 O O . LEU A 1 97 ? 15.998 -6.646 -4.570 1.00 92.12 97 LEU A O 1
ATOM 777 N N . ARG A 1 98 ? 16.572 -6.199 -6.696 1.00 91.00 98 ARG A N 1
ATOM 778 C CA . ARG A 1 98 ? 17.226 -7.498 -6.939 1.00 91.00 98 ARG A CA 1
ATOM 779 C C . ARG A 1 98 ? 18.423 -7.716 -6.016 1.00 91.00 98 ARG A C 1
ATOM 781 O O . ARG A 1 98 ? 18.609 -8.825 -5.527 1.00 91.00 98 ARG A O 1
ATOM 788 N N . SER A 1 99 ? 19.205 -6.664 -5.774 1.00 84.75 99 SER A N 1
ATOM 789 C CA . SER A 1 99 ? 20.361 -6.703 -4.870 1.00 84.75 99 SER A CA 1
ATOM 790 C C . SER A 1 99 ? 19.977 -6.611 -3.390 1.00 84.75 99 SER A C 1
ATOM 792 O O . SER A 1 99 ? 20.777 -6.953 -2.520 1.00 84.75 99 SER A O 1
ATOM 794 N N . ALA A 1 100 ? 18.769 -6.139 -3.080 1.00 88.19 100 ALA A N 1
ATOM 795 C CA . ALA A 1 100 ? 18.265 -6.075 -1.718 1.00 88.19 100 ALA A CA 1
ATOM 796 C C . ALA A 1 100 ? 17.748 -7.444 -1.255 1.00 88.19 100 ALA A C 1
ATOM 798 O O . ALA A 1 100 ? 17.188 -8.222 -2.025 1.00 88.19 100 ALA A O 1
ATOM 799 N N . ARG A 1 101 ? 17.867 -7.713 0.051 1.00 94.12 101 ARG A N 1
ATOM 800 C CA . ARG A 1 101 ? 17.148 -8.819 0.696 1.00 94.12 101 ARG A CA 1
ATOM 801 C C . ARG A 1 101 ? 15.767 -8.312 1.099 1.00 94.12 101 ARG A C 1
ATOM 803 O O . ARG A 1 101 ? 15.652 -7.529 2.040 1.00 94.12 101 ARG A O 1
ATOM 810 N N . LEU A 1 102 ? 14.716 -8.764 0.424 1.00 95.25 102 LEU A N 1
ATOM 811 C CA . LEU A 1 102 ? 13.344 -8.288 0.603 1.00 95.25 102 LEU A CA 1
ATOM 812 C C . LEU A 1 102 ? 12.866 -8.439 2.051 1.00 95.25 102 LEU A C 1
ATOM 814 O O . LEU A 1 102 ? 12.277 -7.513 2.594 1.00 95.25 102 LEU A O 1
ATOM 818 N N . ALA A 1 103 ? 13.221 -9.533 2.729 1.00 95.75 103 ALA A N 1
ATOM 819 C CA . ALA A 1 103 ? 12.957 -9.717 4.160 1.00 95.75 103 ALA A CA 1
ATOM 820 C C . ALA A 1 103 ? 13.584 -8.616 5.045 1.00 95.75 103 ALA A C 1
ATOM 822 O O . ALA A 1 103 ? 12.970 -8.159 6.015 1.00 95.75 103 ALA A O 1
ATOM 823 N N . HIS A 1 104 ? 14.796 -8.167 4.702 1.00 95.75 104 HIS A N 1
ATOM 824 C CA . HIS A 1 104 ? 15.480 -7.077 5.398 1.00 95.75 104 HIS A CA 1
ATOM 825 C C . HIS A 1 104 ? 14.823 -5.726 5.099 1.00 95.75 104 HIS A C 1
ATOM 827 O O . HIS A 1 104 ? 14.700 -4.907 6.002 1.00 95.75 104 HIS A O 1
ATOM 833 N N . LEU A 1 105 ? 14.336 -5.519 3.872 1.00 96.12 105 LEU A N 1
ATOM 834 C CA . LEU A 1 105 ? 13.627 -4.299 3.479 1.00 96.12 105 LEU A CA 1
ATOM 835 C C . LEU A 1 105 ? 12.216 -4.210 4.085 1.00 96.12 105 LEU A C 1
ATOM 837 O O . LEU A 1 105 ? 11.790 -3.137 4.507 1.00 96.12 105 LEU A O 1
ATOM 841 N N . MET A 1 106 ? 11.494 -5.331 4.160 1.00 97.69 106 MET A N 1
ATOM 842 C CA . MET A 1 106 ? 10.121 -5.387 4.679 1.00 97.69 106 MET A CA 1
ATOM 843 C C . MET A 1 106 ? 10.059 -5.365 6.208 1.00 97.69 106 MET A C 1
ATOM 845 O O . MET A 1 106 ? 9.081 -4.894 6.780 1.00 97.69 106 MET A O 1
ATOM 849 N N . SER A 1 107 ? 11.116 -5.813 6.890 1.00 97.19 107 SER A N 1
ATOM 850 C CA . SER A 1 107 ? 11.198 -5.784 8.355 1.00 97.19 107 SER A CA 1
ATOM 851 C C . SER A 1 107 ? 10.980 -4.376 8.954 1.00 97.19 107 SER A C 1
ATOM 853 O O . SER A 1 107 ? 10.136 -4.235 9.841 1.00 97.19 107 SER A O 1
ATOM 855 N N . PRO A 1 108 ? 11.686 -3.317 8.503 1.00 97.88 108 PRO A N 1
ATOM 856 C CA . PRO A 1 108 ? 11.408 -1.944 8.914 1.00 97.88 108 PRO A CA 1
ATOM 857 C C . PRO A 1 108 ? 10.010 -1.450 8.542 1.00 97.88 108 PRO A C 1
ATOM 859 O O . PRO A 1 108 ? 9.412 -0.745 9.346 1.00 97.88 108 PRO A O 1
ATOM 862 N N . VAL A 1 109 ? 9.486 -1.820 7.365 1.00 98.25 109 VAL A N 1
ATOM 863 C CA . VAL A 1 109 ? 8.128 -1.435 6.935 1.00 98.25 109 VAL A CA 1
ATOM 864 C C . VAL A 1 109 ? 7.089 -1.974 7.913 1.00 98.25 109 VAL A C 1
ATOM 866 O O . VAL A 1 109 ? 6.271 -1.215 8.419 1.00 98.25 109 VAL A O 1
ATOM 869 N N . LEU A 1 110 ? 7.163 -3.264 8.250 1.00 97.44 110 LEU A N 1
ATOM 870 C CA . LEU A 1 110 ? 6.239 -3.885 9.198 1.00 97.44 110 LEU A CA 1
ATOM 871 C C . LEU A 1 110 ? 6.292 -3.209 10.577 1.00 97.44 110 LEU A C 1
ATOM 873 O O . LEU A 1 110 ? 5.257 -2.982 11.196 1.00 97.44 110 LEU A O 1
ATOM 877 N N . ARG A 1 111 ? 7.493 -2.846 11.044 1.00 97.62 111 ARG A N 1
ATOM 878 C CA . ARG A 1 111 ? 7.672 -2.120 12.310 1.00 97.62 111 ARG A CA 1
ATOM 879 C C . ARG A 1 111 ? 7.051 -0.721 12.269 1.00 97.62 111 ARG A C 1
ATOM 881 O O . ARG A 1 111 ? 6.439 -0.311 13.244 1.00 97.62 111 ARG A O 1
ATOM 888 N N . GLU A 1 112 ? 7.205 0.003 11.165 1.00 98.19 112 GLU A N 1
ATOM 889 C CA . GLU A 1 112 ? 6.631 1.346 10.988 1.00 98.19 112 GLU A CA 1
ATOM 890 C C . GLU A 1 112 ? 5.104 1.309 10.786 1.00 98.19 112 GLU A C 1
ATOM 892 O O . GLU A 1 112 ? 4.426 2.278 11.112 1.00 98.19 112 GLU A O 1
ATOM 897 N N . LEU A 1 113 ? 4.548 0.189 10.308 1.00 97.81 113 LEU A N 1
ATOM 898 C CA . LEU A 1 113 ? 3.101 -0.048 10.226 1.00 97.81 113 LEU A CA 1
ATOM 899 C C . LEU A 1 113 ? 2.472 -0.476 11.562 1.00 97.81 113 LEU A C 1
ATOM 901 O O . LEU A 1 113 ? 1.254 -0.379 11.710 1.00 97.81 113 LEU A O 1
ATOM 905 N N . ALA A 1 114 ? 3.264 -0.935 12.536 1.00 96.62 114 ALA A N 1
ATOM 906 C CA . ALA A 1 114 ? 2.752 -1.456 13.806 1.00 96.62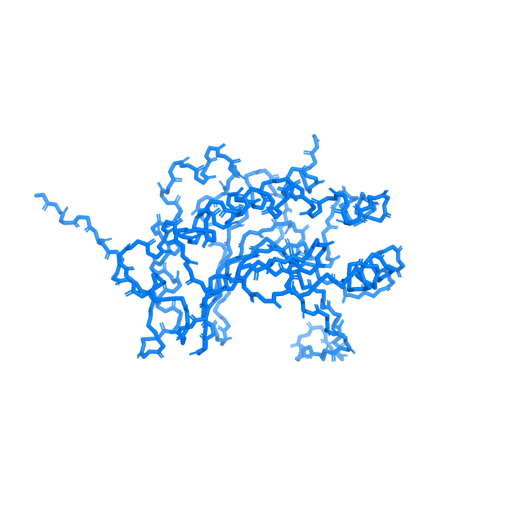 114 ALA A CA 1
ATOM 907 C C . ALA A 1 114 ? 1.852 -0.468 14.577 1.00 96.62 114 ALA A C 1
ATOM 909 O O . ALA A 1 114 ? 0.776 -0.887 15.004 1.00 96.62 114 ALA A O 1
ATOM 910 N N . PRO A 1 115 ? 2.184 0.836 14.693 1.00 96.25 115 PRO A N 1
ATOM 911 C CA . PRO A 1 115 ? 1.284 1.800 15.328 1.00 96.25 115 PRO A CA 1
ATOM 912 C C . PRO A 1 115 ? -0.055 1.944 14.593 1.00 96.25 115 PRO A C 1
ATOM 914 O O . PRO A 1 115 ? -1.095 2.104 15.222 1.00 96.25 115 PRO A O 1
ATOM 917 N N . THR A 1 116 ? -0.056 1.862 13.257 1.00 95.94 116 THR A N 1
ATOM 918 C CA . THR A 1 116 ? -1.297 1.923 12.471 1.00 95.94 116 THR A CA 1
ATOM 919 C C . THR A 1 116 ? -2.154 0.682 12.696 1.00 95.94 116 THR A C 1
ATOM 921 O O . THR A 1 116 ? -3.359 0.820 12.869 1.00 95.94 116 THR A O 1
ATOM 924 N N . MET A 1 117 ? -1.543 -0.506 12.765 1.00 95.75 117 MET A N 1
ATOM 925 C CA . MET A 1 117 ? -2.257 -1.751 13.078 1.00 95.75 117 MET A CA 1
ATOM 926 C C . MET A 1 117 ? -2.868 -1.738 14.482 1.00 95.75 117 MET A C 1
ATOM 928 O O . MET A 1 117 ? -3.976 -2.230 14.661 1.00 95.75 117 MET A O 1
ATOM 932 N N . ALA A 1 118 ? -2.179 -1.148 15.463 1.00 94.88 118 ALA A N 1
ATOM 933 C CA . ALA A 1 118 ? -2.726 -0.981 16.808 1.00 94.88 118 ALA A CA 1
ATOM 934 C C . ALA A 1 118 ? -3.964 -0.060 16.823 1.00 94.88 118 ALA A C 1
ATOM 936 O O . ALA A 1 118 ? -4.894 -0.300 17.588 1.00 94.88 118 ALA A O 1
ATOM 937 N N . ASN A 1 119 ? -3.997 0.954 15.948 1.00 94.62 119 ASN A N 1
ATOM 938 C CA . ASN A 1 119 ? -5.073 1.950 15.885 1.00 94.62 119 ASN A CA 1
ATOM 939 C C . ASN A 1 119 ? -6.210 1.616 14.889 1.00 94.62 119 ASN A C 1
ATOM 941 O O . ASN A 1 119 ? -7.297 2.162 15.039 1.00 94.62 119 ASN A O 1
ATOM 945 N N . CYS A 1 120 ? -6.009 0.739 13.893 1.00 95.69 120 CYS A N 1
ATOM 946 C CA . CYS A 1 120 ? -7.089 0.084 13.120 1.00 95.69 120 CYS A CA 1
ATOM 947 C C . CYS A 1 120 ? -6.944 -1.431 13.277 1.00 95.69 120 CYS A C 1
ATOM 949 O O . CYS A 1 120 ? -6.324 -2.077 12.421 1.00 95.69 120 CYS A O 1
ATOM 951 N N . PRO A 1 121 ? -7.498 -2.014 14.357 1.00 94.19 121 PRO A N 1
ATOM 952 C CA . PRO A 1 121 ? -7.623 -3.459 14.470 1.00 94.19 121 PRO A CA 1
ATOM 953 C C . PRO A 1 121 ? -8.304 -4.024 13.222 1.00 94.19 121 PRO A C 1
ATOM 955 O O . PRO A 1 121 ? -9.303 -3.477 12.763 1.00 94.19 121 PRO A O 1
ATOM 958 N N . GLY A 1 122 ? -7.730 -5.090 12.666 1.00 95.25 122 GLY A N 1
ATOM 959 C CA . GLY A 1 122 ? -8.170 -5.691 11.405 1.00 95.25 122 GLY A CA 1
ATOM 960 C C . GLY A 1 122 ? -7.463 -5.173 10.152 1.00 95.25 122 GLY A C 1
ATOM 961 O O . GLY A 1 122 ? -7.668 -5.717 9.074 1.00 95.25 122 GLY A O 1
ATOM 962 N N . MET A 1 123 ? -6.587 -4.171 10.267 1.00 97.06 123 MET A N 1
ATOM 963 C CA . MET A 1 123 ? -5.719 -3.780 9.159 1.00 97.06 123 MET A CA 1
ATOM 964 C C . MET A 1 123 ? -4.747 -4.921 8.844 1.00 97.06 123 MET A C 1
ATOM 966 O O . MET A 1 123 ? -4.097 -5.473 9.735 1.00 97.06 123 MET A O 1
ATOM 970 N N . GLU A 1 124 ? -4.580 -5.215 7.558 1.00 97.75 124 GLU A N 1
ATOM 971 C CA . GLU A 1 124 ? -3.633 -6.215 7.083 1.00 97.75 124 GLU A CA 1
ATOM 972 C C . GLU A 1 124 ? -2.474 -5.548 6.331 1.00 97.75 124 GLU A C 1
ATOM 974 O O . GLU A 1 124 ? -2.697 -4.967 5.263 1.00 97.75 124 GLU A O 1
ATOM 979 N N . PRO A 1 125 ? -1.223 -5.625 6.816 1.00 98.25 125 PRO A N 1
ATOM 980 C CA . PRO A 1 125 ? -0.077 -5.177 6.039 1.00 98.25 125 PRO A CA 1
ATOM 981 C C . PRO A 1 125 ? 0.208 -6.210 4.940 1.00 98.25 125 PRO A C 1
ATOM 983 O O . PRO A 1 125 ? 0.439 -7.378 5.230 1.00 98.25 125 PRO A O 1
ATOM 986 N N . ARG A 1 126 ? 0.199 -5.814 3.667 1.00 98.44 126 ARG A N 1
ATOM 987 C CA . ARG A 1 126 ? 0.324 -6.737 2.526 1.00 98.44 126 ARG A CA 1
ATOM 988 C C . ARG A 1 126 ? 1.566 -6.458 1.692 1.00 98.44 126 ARG A C 1
ATOM 990 O O . ARG A 1 126 ? 1.927 -5.299 1.469 1.00 98.44 126 ARG A O 1
ATOM 997 N N . LEU A 1 127 ? 2.149 -7.528 1.158 1.00 98.56 127 LEU A N 1
ATOM 998 C CA . LEU A 1 127 ? 3.032 -7.481 -0.004 1.00 98.56 127 LEU A CA 1
ATOM 999 C C . LEU A 1 127 ? 2.402 -8.268 -1.140 1.00 98.56 127 LEU A C 1
ATOM 1001 O O . LEU A 1 127 ? 1.962 -9.401 -0.951 1.00 98.56 127 LEU A O 1
ATOM 1005 N N . ILE A 1 128 ? 2.378 -7.657 -2.322 1.00 98.56 128 ILE A N 1
ATOM 1006 C CA . ILE A 1 128 ? 1.769 -8.245 -3.510 1.00 98.56 128 ILE A CA 1
ATOM 1007 C C . ILE A 1 128 ? 2.737 -8.179 -4.673 1.00 98.56 128 ILE A C 1
ATOM 1009 O O . ILE A 1 128 ? 3.259 -7.117 -5.001 1.00 98.56 128 ILE A O 1
ATOM 1013 N N . LEU A 1 129 ? 2.936 -9.314 -5.326 1.00 97.81 129 LEU A N 1
ATOM 1014 C CA . LEU A 1 129 ? 3.644 -9.428 -6.589 1.00 97.81 129 LEU A CA 1
ATOM 1015 C C . LEU A 1 129 ? 2.679 -9.925 -7.649 1.00 97.81 129 LEU A C 1
ATOM 1017 O O . LEU A 1 129 ? 2.052 -10.975 -7.504 1.00 97.81 129 LEU A O 1
ATOM 1021 N N . LYS A 1 130 ? 2.582 -9.166 -8.735 1.00 96.94 130 LYS A N 1
ATOM 1022 C CA . LYS A 1 130 ? 1.688 -9.472 -9.842 1.00 96.94 130 LYS A CA 1
ATOM 1023 C C . LYS A 1 130 ? 2.470 -9.536 -11.141 1.00 96.94 130 LYS A C 1
ATOM 1025 O O . LYS A 1 130 ? 3.118 -8.562 -11.518 1.00 96.94 130 LYS A O 1
ATOM 1030 N N . GLN A 1 131 ? 2.357 -10.657 -11.846 1.00 96.06 131 GLN A N 1
ATOM 1031 C CA . GLN A 1 131 ? 2.824 -10.783 -13.222 1.00 96.06 131 GLN A CA 1
ATOM 1032 C C . GLN A 1 131 ? 1.641 -10.677 -14.182 1.00 96.06 131 GLN A C 1
ATOM 1034 O O . GLN A 1 131 ? 0.587 -11.282 -13.961 1.00 96.06 131 GLN A O 1
ATOM 1039 N N . ARG A 1 132 ? 1.819 -9.918 -15.266 1.00 93.94 132 ARG A N 1
ATOM 1040 C CA . ARG A 1 132 ? 0.810 -9.785 -16.321 1.00 93.94 132 ARG A CA 1
ATOM 1041 C C . ARG A 1 132 ? 1.430 -9.905 -17.704 1.00 93.94 132 ARG A C 1
ATOM 1043 O O . ARG A 1 132 ? 2.550 -9.453 -17.910 1.00 93.94 132 ARG A O 1
ATOM 1050 N N . HIS A 1 133 ? 0.657 -10.368 -18.675 1.00 93.25 133 HIS A N 1
ATOM 1051 C CA . HIS A 1 133 ? 0.965 -10.169 -20.090 1.00 93.25 133 HIS A CA 1
ATOM 1052 C C . HIS A 1 133 ? -0.237 -9.581 -20.834 1.00 93.25 133 HIS A C 1
ATOM 1054 O O . HIS A 1 133 ? -1.356 -9.534 -20.326 1.00 93.25 133 HIS A O 1
ATOM 1060 N N . TRP A 1 134 ? 0.007 -9.090 -22.045 1.00 90.75 134 TRP A N 1
ATOM 1061 C CA . TRP A 1 134 ? -1.007 -8.507 -22.917 1.00 90.75 134 TRP A CA 1
ATOM 1062 C C . TRP A 1 134 ? -0.880 -9.152 -24.290 1.00 90.75 134 TRP A C 1
ATOM 1064 O O . TRP A 1 134 ? 0.216 -9.171 -24.846 1.00 90.75 134 TRP A O 1
ATOM 1074 N N . ARG A 1 135 ? -1.989 -9.644 -24.854 1.00 88.00 135 ARG A N 1
ATOM 1075 C CA . ARG A 1 135 ? -2.003 -10.133 -26.246 1.00 88.00 135 ARG A CA 1
ATOM 1076 C C . ARG A 1 135 ? -1.745 -9.002 -27.242 1.00 88.00 135 ARG A C 1
ATOM 1078 O O . ARG A 1 135 ? -1.068 -9.197 -28.241 1.00 88.00 135 ARG A O 1
ATOM 1085 N N . THR A 1 136 ? -2.271 -7.816 -26.949 1.00 88.81 136 THR A N 1
ATOM 1086 C CA . THR A 1 136 ? -2.071 -6.589 -27.726 1.00 88.81 136 THR A CA 1
ATOM 1087 C C . THR A 1 136 ? -1.866 -5.412 -26.777 1.00 88.81 136 THR A C 1
ATOM 1089 O O . THR A 1 136 ? -2.355 -5.424 -25.649 1.00 88.81 136 THR A O 1
ATOM 1092 N N . ARG A 1 137 ? -1.164 -4.362 -27.222 1.00 75.50 137 ARG A N 1
ATOM 1093 C CA . ARG A 1 137 ? -0.800 -3.208 -26.374 1.00 75.50 137 ARG A CA 1
ATOM 1094 C C . ARG A 1 137 ? -2.003 -2.489 -25.740 1.00 75.50 137 ARG A C 1
ATOM 1096 O O . ARG A 1 137 ? -1.842 -1.871 -24.692 1.00 75.50 137 ARG A O 1
ATOM 1103 N N . SER A 1 138 ? -3.175 -2.564 -26.369 1.00 79.94 138 SER A N 1
ATOM 1104 C CA . SER A 1 138 ? -4.437 -1.969 -25.909 1.00 79.94 138 SER A CA 1
ATOM 1105 C C . SER A 1 138 ? -5.443 -2.988 -25.358 1.00 79.94 138 SER A C 1
ATOM 1107 O O . SER A 1 138 ? -6.512 -2.591 -24.902 1.00 79.94 138 SER A O 1
ATOM 1109 N N . GLY A 1 139 ? -5.133 -4.286 -25.410 1.00 82.00 139 GLY A N 1
ATOM 1110 C CA . GLY A 1 139 ? -6.034 -5.344 -24.966 1.00 82.00 139 GLY A CA 1
ATOM 1111 C C . GLY A 1 139 ? -6.112 -5.475 -23.441 1.00 82.00 139 GLY A C 1
ATOM 1112 O O . GLY A 1 139 ? -5.321 -4.868 -22.711 1.00 82.00 139 GLY A O 1
ATOM 1113 N N . PRO A 1 140 ? -7.040 -6.301 -22.932 1.00 85.06 140 PRO A N 1
ATOM 1114 C CA . PRO A 1 140 ? -7.046 -6.663 -21.525 1.00 85.06 140 PRO A CA 1
ATOM 1115 C C . PRO A 1 140 ? -5.742 -7.385 -21.167 1.00 85.06 140 PRO A C 1
ATOM 1117 O O . PRO A 1 140 ? -5.182 -8.152 -21.954 1.00 85.06 140 PRO A O 1
ATOM 1120 N N . SER A 1 141 ? -5.254 -7.133 -19.958 1.00 89.12 141 SER A N 1
ATOM 1121 C CA . SER A 1 141 ? -4.134 -7.892 -19.411 1.00 89.12 141 SER A CA 1
ATOM 1122 C C . SER A 1 141 ? -4.605 -9.268 -18.944 1.00 89.12 141 SER A C 1
ATOM 1124 O O . SER A 1 141 ? -5.649 -9.357 -18.297 1.00 89.12 141 SER A O 1
ATOM 1126 N N . PHE A 1 142 ? -3.770 -10.280 -19.106 1.00 92.69 142 PHE A N 1
ATOM 1127 C CA . PHE A 1 142 ? -3.904 -11.578 -18.456 1.00 92.69 142 PHE A CA 1
ATOM 1128 C C . PHE A 1 142 ? -3.009 -11.609 -17.216 1.00 92.69 142 PHE A C 1
ATOM 1130 O O . PHE A 1 142 ? -1.918 -11.038 -17.231 1.00 92.69 142 PHE A O 1
ATOM 1137 N N . GLN A 1 143 ? -3.484 -12.213 -16.127 1.00 94.69 143 GLN A N 1
ATOM 1138 C CA . GLN A 1 143 ? -2.701 -12.405 -14.906 1.00 94.69 143 GLN A CA 1
ATOM 1139 C C . GLN A 1 143 ? -2.065 -13.794 -14.944 1.00 94.69 143 GLN A C 1
ATOM 1141 O O . GLN A 1 143 ? -2.783 -14.784 -14.873 1.00 94.69 143 GLN A O 1
ATOM 1146 N N . ASP A 1 144 ? -0.737 -13.849 -15.035 1.00 95.25 144 ASP A N 1
ATOM 1147 C CA . ASP A 1 144 ? 0.005 -15.119 -15.110 1.00 95.25 144 ASP A CA 1
ATOM 1148 C C . ASP A 1 144 ? 0.347 -15.665 -13.731 1.00 95.25 144 ASP A C 1
ATOM 1150 O O . ASP A 1 144 ? 0.360 -16.870 -13.505 1.00 95.25 144 ASP A O 1
ATOM 1154 N N . ALA A 1 145 ? 0.653 -14.757 -12.807 1.00 96.31 145 ALA A N 1
ATOM 1155 C CA . ALA A 1 145 ? 1.030 -15.088 -11.447 1.00 96.31 145 ALA A CA 1
ATOM 1156 C C . ALA A 1 145 ? 0.570 -13.985 -10.497 1.00 96.31 145 ALA A C 1
ATOM 1158 O O . ALA A 1 145 ? 0.575 -12.794 -10.839 1.00 96.31 145 ALA A O 1
ATOM 1159 N N . TYR A 1 146 ? 0.187 -14.397 -9.294 1.00 97.44 146 TYR A N 1
ATOM 1160 C CA . TYR A 1 146 ? -0.242 -13.511 -8.226 1.00 97.44 146 TYR A CA 1
ATOM 1161 C C . TYR A 1 146 ? 0.192 -14.100 -6.890 1.00 97.44 146 TYR A C 1
ATOM 1163 O O . TYR A 1 146 ? -0.231 -15.194 -6.525 1.00 97.44 146 TYR A O 1
ATOM 1171 N N . LEU A 1 147 ? 1.058 -13.378 -6.190 1.00 98.12 147 LEU A N 1
ATOM 1172 C CA . LEU A 1 147 ? 1.472 -13.691 -4.832 1.00 98.12 147 LEU A CA 1
ATOM 1173 C C . LEU A 1 147 ? 1.017 -12.537 -3.947 1.00 98.12 147 LEU A C 1
ATOM 1175 O O . LEU A 1 147 ? 1.404 -11.398 -4.189 1.00 98.12 147 LEU A O 1
ATOM 1179 N N . ASP A 1 148 ? 0.196 -12.830 -2.948 1.00 98.19 148 ASP A N 1
ATOM 1180 C CA . ASP A 1 148 ? -0.396 -11.846 -2.047 1.00 98.19 148 ASP A CA 1
ATOM 1181 C C . ASP A 1 148 ? -0.400 -12.424 -0.641 1.00 98.19 148 ASP A C 1
ATOM 1183 O O . ASP A 1 148 ? -1.102 -13.398 -0.368 1.00 98.19 148 ASP A O 1
ATOM 1187 N N . PHE A 1 149 ? 0.404 -11.843 0.243 1.00 98.38 149 PHE A N 1
ATOM 1188 C CA . PHE A 1 149 ? 0.540 -12.337 1.605 1.00 98.38 149 PHE A CA 1
ATOM 1189 C C . PHE A 1 149 ? 0.639 -11.208 2.621 1.00 98.38 149 PHE A C 1
ATOM 1191 O O . PHE A 1 149 ? 1.036 -10.076 2.326 1.00 98.38 149 PHE A O 1
ATOM 1198 N N . ASP A 1 150 ? 0.270 -11.562 3.844 1.00 98.00 150 ASP A N 1
ATOM 1199 C CA . ASP A 1 150 ? 0.373 -10.713 5.015 1.00 98.00 150 ASP A CA 1
ATOM 1200 C C . ASP A 1 150 ? 1.835 -10.595 5.461 1.00 98.00 150 ASP A C 1
ATOM 1202 O O . ASP A 1 150 ? 2.483 -11.588 5.784 1.00 98.00 150 ASP A O 1
ATOM 1206 N N . LEU A 1 151 ? 2.367 -9.376 5.523 1.00 97.75 151 LEU A N 1
ATOM 1207 C CA . LEU A 1 151 ? 3.745 -9.115 5.941 1.00 97.75 151 LEU A CA 1
ATOM 1208 C C . LEU A 1 151 ? 4.039 -9.581 7.372 1.00 97.75 151 LEU A C 1
ATOM 1210 O O . LEU A 1 151 ? 5.204 -9.829 7.694 1.00 97.75 151 LEU A O 1
ATOM 1214 N N . ARG A 1 152 ? 3.020 -9.744 8.226 1.00 97.38 152 ARG A N 1
ATOM 1215 C CA . ARG A 1 152 ? 3.173 -10.308 9.575 1.00 97.38 152 ARG A CA 1
ATOM 1216 C C . ARG A 1 152 ? 3.722 -11.733 9.543 1.00 97.38 152 ARG A C 1
ATOM 1218 O O . ARG A 1 152 ? 4.418 -12.117 10.483 1.00 97.38 152 ARG A O 1
ATOM 1225 N N . THR A 1 153 ? 3.526 -12.497 8.464 1.00 97.94 153 THR A N 1
ATOM 1226 C CA . THR A 1 153 ? 4.095 -13.851 8.350 1.00 97.94 153 THR A CA 1
ATOM 1227 C C . THR A 1 153 ? 5.625 -13.863 8.381 1.00 97.94 153 THR A C 1
ATOM 1229 O O . THR A 1 153 ? 6.218 -14.881 8.725 1.00 97.94 153 THR A O 1
ATOM 1232 N N . LEU A 1 154 ? 6.298 -12.736 8.122 1.00 96.00 154 LEU A N 1
ATOM 1233 C CA . LEU A 1 154 ? 7.758 -12.633 8.208 1.00 96.00 154 LEU A CA 1
ATOM 1234 C C . LEU A 1 154 ? 8.306 -13.036 9.590 1.00 96.00 154 LEU A C 1
ATOM 1236 O O . LEU A 1 154 ? 9.393 -13.613 9.701 1.00 96.00 154 LEU A O 1
ATOM 1240 N N . ARG A 1 155 ? 7.562 -12.711 10.653 1.00 94.69 155 ARG A N 1
ATOM 1241 C CA . ARG A 1 155 ? 7.957 -12.952 12.052 1.00 94.69 155 ARG A CA 1
ATOM 1242 C C . ARG A 1 155 ? 6.900 -13.709 12.858 1.00 94.69 155 ARG A C 1
ATOM 1244 O O . ARG A 1 155 ? 7.226 -14.213 13.926 1.00 94.69 155 ARG A O 1
ATOM 1251 N N . GLY A 1 156 ? 5.685 -13.835 12.329 1.00 94.19 156 GLY A N 1
ATOM 1252 C CA . GLY A 1 156 ? 4.501 -14.215 13.092 1.00 94.19 156 GLY A CA 1
ATOM 1253 C C . GLY A 1 156 ? 3.950 -13.032 13.895 1.00 94.19 156 GLY A C 1
ATOM 1254 O O . GLY A 1 156 ? 4.650 -12.048 14.138 1.00 94.19 156 GLY A O 1
ATOM 1255 N N . HIS A 1 157 ? 2.684 -13.125 14.294 1.00 91.31 157 HIS A N 1
ATOM 1256 C CA . HIS A 1 157 ? 2.010 -12.139 15.135 1.00 91.31 157 HIS A CA 1
ATOM 1257 C C . HIS A 1 157 ? 1.031 -12.859 16.081 1.00 91.31 157 HIS A C 1
ATOM 1259 O O . HIS A 1 157 ? -0.076 -13.203 15.657 1.00 91.31 157 HIS A O 1
ATOM 1265 N N . PRO A 1 158 ? 1.434 -13.121 17.342 1.00 83.75 158 PRO A N 1
ATOM 1266 C CA . PRO A 1 158 ? 0.656 -13.926 18.285 1.00 83.75 158 PRO A CA 1
ATOM 1267 C C . PRO A 1 158 ? -0.778 -13.428 18.478 1.00 83.75 158 PRO A C 1
ATOM 1269 O O . PRO A 1 158 ? -1.711 -14.213 18.339 1.00 83.75 158 PRO A O 1
ATOM 1272 N N . ASP A 1 159 ? -0.960 -12.119 18.673 1.00 84.19 159 ASP A N 1
ATOM 1273 C CA . ASP A 1 159 ? -2.273 -11.538 19.003 1.00 84.19 159 ASP A CA 1
ATOM 1274 C C . ASP A 1 159 ? -3.289 -11.630 17.857 1.00 84.19 159 ASP A C 1
ATOM 1276 O O . ASP A 1 159 ? -4.489 -11.526 18.079 1.00 84.19 159 ASP A O 1
ATOM 1280 N N . SER A 1 160 ? -2.820 -11.833 16.621 1.00 84.56 160 SER A N 1
ATOM 1281 C CA . SER A 1 160 ? -3.684 -11.986 15.446 1.00 84.56 160 SER A CA 1
ATOM 1282 C C . SER A 1 160 ? -3.709 -13.420 14.918 1.00 84.56 160 SER A C 1
ATOM 1284 O O . SER A 1 160 ? -4.274 -13.666 13.857 1.00 84.56 160 SER A O 1
ATOM 1286 N N . GLY A 1 161 ? -3.046 -14.364 15.599 1.00 91.75 161 GLY A N 1
ATOM 1287 C CA . GLY A 1 161 ? -2.945 -15.763 15.175 1.00 91.75 161 GLY A CA 1
ATOM 1288 C C . GLY A 1 161 ? -2.120 -16.002 13.902 1.00 91.75 161 GLY A C 1
ATOM 1289 O O . GLY A 1 161 ? -2.082 -17.127 13.397 1.00 91.75 161 GLY A O 1
ATOM 1290 N N . VAL A 1 162 ? -1.437 -14.981 13.369 1.00 95.50 162 VAL A N 1
ATOM 1291 C CA . VAL A 1 162 ? -0.650 -15.111 12.134 1.00 95.50 162 VAL A CA 1
ATOM 1292 C C . VAL A 1 162 ? 0.631 -15.882 12.432 1.00 95.50 162 VAL A C 1
ATOM 1294 O O . VAL A 1 162 ? 1.490 -15.433 13.193 1.00 95.50 162 VAL A O 1
ATOM 1297 N N . LYS A 1 163 ? 0.782 -17.052 11.810 1.00 97.62 163 LYS A N 1
ATOM 1298 C CA . LYS A 1 163 ? 1.977 -17.890 11.956 1.00 97.62 163 LYS A CA 1
ATOM 1299 C C . LYS A 1 163 ? 3.140 -17.336 11.139 1.00 97.62 163 LYS A C 1
ATOM 1301 O O . LYS A 1 163 ? 2.954 -16.740 10.079 1.00 97.62 163 LYS A O 1
ATOM 1306 N N . ARG A 1 164 ? 4.358 -17.569 11.628 1.00 97.62 164 ARG A N 1
ATOM 1307 C CA . ARG A 1 164 ? 5.574 -17.263 10.874 1.00 97.62 164 ARG A CA 1
ATOM 1308 C C . ARG A 1 164 ? 5.665 -18.193 9.656 1.00 97.62 164 ARG A C 1
ATOM 1310 O O . ARG A 1 164 ? 5.644 -19.406 9.830 1.00 97.62 164 ARG A O 1
ATOM 1317 N N . GLN A 1 165 ? 5.768 -17.613 8.463 1.00 97.50 165 GLN A N 1
ATOM 1318 C CA . GLN A 1 165 ? 5.897 -18.288 7.166 1.00 97.50 165 GLN A CA 1
ATOM 1319 C C . GLN A 1 165 ? 6.888 -17.493 6.288 1.00 97.50 165 GLN A C 1
ATOM 1321 O O . GLN A 1 165 ? 6.469 -16.633 5.501 1.00 97.50 165 GLN A O 1
ATOM 1326 N N . PRO A 1 166 ? 8.213 -17.665 6.479 1.00 94.94 166 PRO A N 1
ATOM 1327 C CA . PRO A 1 166 ? 9.230 -16.950 5.702 1.00 94.94 166 PRO A CA 1
ATOM 1328 C C . PRO A 1 166 ? 9.229 -17.330 4.211 1.00 94.94 166 PRO A C 1
ATOM 1330 O O . PRO A 1 166 ? 9.708 -16.557 3.382 1.00 94.94 166 PRO A O 1
ATOM 1333 N N . GLU A 1 167 ? 8.639 -18.467 3.853 1.00 97.81 167 GLU A N 1
ATOM 1334 C CA . GLU A 1 167 ? 8.610 -19.017 2.498 1.00 97.81 167 GLU A CA 1
ATOM 1335 C C . GLU A 1 167 ? 7.964 -18.038 1.506 1.00 97.81 167 GLU A C 1
ATOM 1337 O O . GLU A 1 167 ? 8.389 -17.940 0.356 1.00 97.81 167 GLU A O 1
ATOM 1342 N N . TRP A 1 168 ? 6.986 -17.237 1.949 1.00 98.06 168 TRP A N 1
ATOM 1343 C CA . TRP A 1 168 ? 6.336 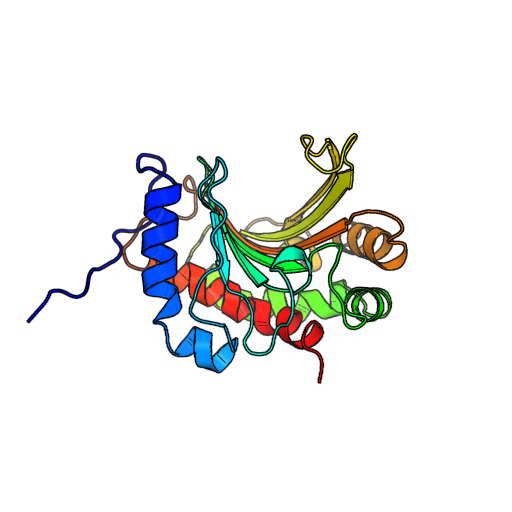-16.245 1.088 1.00 98.06 168 TRP A CA 1
ATOM 1344 C C . TRP A 1 168 ? 7.255 -15.094 0.696 1.00 98.06 168 TRP A C 1
ATOM 1346 O O . TRP A 1 168 ? 7.276 -14.687 -0.468 1.00 98.06 168 TRP A O 1
ATOM 1356 N N . VAL A 1 169 ? 8.054 -14.584 1.637 1.00 97.06 169 VAL A N 1
ATOM 1357 C CA . VAL A 1 169 ? 9.012 -13.520 1.316 1.00 97.06 169 VAL A CA 1
ATOM 1358 C C . VAL A 1 169 ? 10.198 -14.063 0.516 1.00 97.06 169 VAL A C 1
ATOM 1360 O O . VAL A 1 169 ? 10.750 -13.341 -0.312 1.00 97.06 169 VAL A O 1
ATOM 1363 N N . GLU A 1 170 ? 10.566 -15.330 0.710 1.00 96.94 170 GLU A N 1
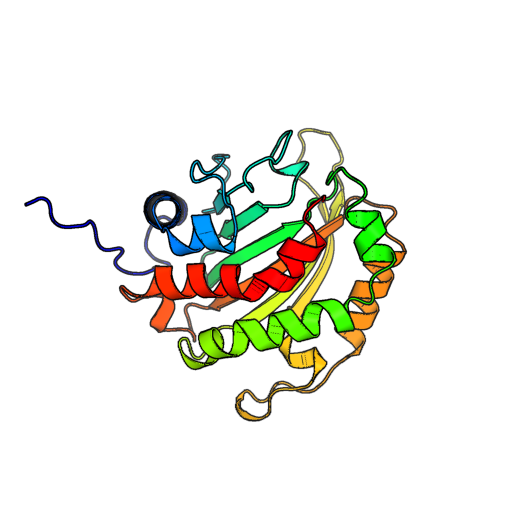ATOM 1364 C CA . GLU A 1 170 ? 11.598 -16.011 -0.078 1.00 96.94 170 GLU A CA 1
ATOM 1365 C C . GLU A 1 170 ? 11.141 -16.246 -1.522 1.00 96.94 170 GLU A C 1
ATOM 1367 O O . GLU A 1 170 ? 11.874 -15.914 -2.457 1.00 96.94 170 GLU A O 1
ATOM 1372 N N . ALA A 1 171 ? 9.903 -16.707 -1.724 1.00 97.75 171 ALA A N 1
ATOM 1373 C CA . ALA A 1 171 ? 9.294 -16.824 -3.046 1.00 97.75 171 ALA A CA 1
ATOM 1374 C C . ALA A 1 171 ? 9.223 -15.458 -3.747 1.00 97.75 171 ALA A C 1
ATOM 1376 O O . ALA A 1 171 ? 9.637 -15.318 -4.900 1.00 97.75 171 ALA A O 1
ATOM 1377 N N . ALA A 1 172 ? 8.783 -14.421 -3.027 1.00 97.50 172 ALA A N 1
ATOM 1378 C CA . ALA A 1 172 ? 8.765 -13.052 -3.528 1.00 97.50 172 ALA A CA 1
ATOM 1379 C C . ALA A 1 172 ? 10.166 -12.561 -3.930 1.00 97.50 172 ALA A C 1
ATOM 1381 O O . ALA A 1 172 ? 10.343 -12.014 -5.021 1.00 97.50 172 ALA A O 1
ATOM 1382 N N . GLN A 1 173 ? 11.178 -12.797 -3.087 1.00 97.25 173 GLN A N 1
ATOM 1383 C CA . GLN A 1 173 ? 12.572 -12.471 -3.391 1.00 97.25 173 GLN A CA 1
ATOM 1384 C C . GLN A 1 173 ? 13.042 -13.185 -4.658 1.00 97.25 173 GLN A C 1
ATOM 1386 O O . GLN A 1 173 ? 13.679 -12.554 -5.497 1.00 97.25 173 GLN A O 1
ATOM 1391 N N . HIS A 1 174 ? 12.738 -14.475 -4.809 1.00 96.38 174 HIS A N 1
ATOM 1392 C CA . HIS A 1 174 ? 13.159 -15.251 -5.969 1.00 96.38 174 HIS A CA 1
ATOM 1393 C C . HIS A 1 174 ? 12.566 -14.690 -7.270 1.00 96.38 174 HIS A C 1
ATOM 1395 O O . HIS A 1 174 ? 13.293 -14.511 -8.249 1.00 96.38 174 HIS A O 1
ATOM 1401 N N . VAL A 1 175 ? 11.279 -14.328 -7.266 1.00 96.25 175 VAL A N 1
ATOM 1402 C CA . VAL A 1 175 ? 10.608 -13.704 -8.420 1.00 96.25 175 VAL A CA 1
ATOM 1403 C C . VAL A 1 175 ? 11.204 -12.330 -8.740 1.00 96.25 175 VAL A C 1
ATOM 1405 O O . VAL A 1 175 ? 11.454 -12.020 -9.904 1.00 96.25 175 VAL A O 1
ATOM 1408 N N . VAL A 1 176 ? 11.477 -11.503 -7.725 1.00 95.94 176 VAL A N 1
ATOM 1409 C CA . VAL A 1 176 ? 12.085 -10.175 -7.913 1.00 95.94 176 VAL A CA 1
ATOM 1410 C C . VAL A 1 176 ? 13.510 -10.293 -8.462 1.00 95.94 176 VAL A C 1
ATOM 1412 O O . VAL A 1 176 ? 13.828 -9.644 -9.464 1.00 95.94 176 VAL A O 1
ATOM 1415 N N . ALA A 1 177 ? 14.343 -11.140 -7.846 1.00 95.00 177 ALA A N 1
ATOM 1416 C CA . ALA A 1 177 ? 15.732 -11.395 -8.230 1.00 95.00 177 ALA A CA 1
ATOM 1417 C C . ALA A 1 177 ? 15.845 -11.840 -9.696 1.00 95.00 177 ALA A C 1
ATOM 1419 O O . ALA A 1 177 ? 16.697 -11.344 -10.430 1.00 95.00 177 ALA A O 1
ATOM 1420 N N . ASN A 1 178 ? 14.920 -12.699 -10.133 1.00 94.50 178 ASN A N 1
ATOM 1421 C CA . ASN A 1 178 ? 14.900 -13.289 -11.470 1.00 94.50 178 ASN A CA 1
ATOM 1422 C C . ASN A 1 178 ? 13.875 -12.637 -12.411 1.00 94.50 178 ASN A C 1
ATOM 1424 O O . ASN A 1 178 ? 13.467 -13.245 -13.399 1.00 94.50 178 ASN A O 1
ATOM 1428 N N . LYS A 1 179 ? 13.433 -11.401 -12.129 1.00 91.50 179 LYS A N 1
ATOM 1429 C CA . LYS A 1 179 ? 12.422 -10.708 -12.943 1.00 91.50 179 LYS A CA 1
ATOM 1430 C C . LYS A 1 179 ? 12.830 -10.679 -14.423 1.00 91.50 179 LYS A C 1
ATOM 1432 O O . LYS A 1 179 ? 13.692 -9.888 -14.796 1.00 91.50 179 LYS A O 1
ATOM 1437 N N . ALA A 1 180 ? 12.140 -11.444 -15.262 1.00 89.56 180 ALA A N 1
ATOM 1438 C CA . ALA A 1 180 ? 12.313 -11.464 -16.720 1.00 89.56 180 ALA A CA 1
ATOM 1439 C C . ALA A 1 180 ? 11.047 -11.028 -17.485 1.00 89.56 180 ALA A C 1
ATOM 1441 O O . ALA A 1 180 ? 11.056 -10.913 -18.706 1.00 89.56 180 ALA A O 1
ATOM 1442 N N . SER A 1 181 ? 9.957 -10.761 -16.765 1.00 89.69 181 SER A N 1
ATOM 1443 C CA . SER A 1 181 ? 8.625 -10.492 -17.310 1.00 89.69 181 SER A CA 1
ATOM 1444 C C . SER A 1 181 ? 8.063 -9.156 -16.808 1.00 89.69 181 SER A C 1
ATOM 1446 O O . SER A 1 181 ? 8.741 -8.389 -16.103 1.00 89.69 181 SER A O 1
ATOM 1448 N N . ASN A 1 182 ? 6.821 -8.851 -17.199 1.00 94.38 182 ASN A N 1
ATOM 1449 C CA . ASN A 1 182 ? 6.105 -7.682 -16.710 1.00 94.38 182 ASN A CA 1
ATOM 1450 C C . ASN A 1 182 ? 5.575 -7.941 -15.293 1.00 94.38 182 ASN A C 1
ATOM 1452 O O . ASN A 1 182 ? 4.562 -8.614 -15.105 1.00 94.38 182 ASN A O 1
ATOM 1456 N N . LEU A 1 183 ? 6.323 -7.415 -14.322 1.00 96.06 183 LEU A N 1
ATOM 1457 C CA . LEU A 1 183 ? 6.137 -7.628 -12.891 1.00 96.06 183 LEU A CA 1
ATOM 1458 C C . LEU A 1 183 ? 5.847 -6.297 -12.198 1.00 96.06 183 LEU A C 1
ATOM 1460 O O . LEU A 1 183 ? 6.537 -5.310 -12.440 1.00 96.06 183 LEU A O 1
ATOM 1464 N N . GLU A 1 184 ? 4.866 -6.294 -11.310 1.00 96.81 184 GLU A N 1
ATOM 1465 C CA . GLU A 1 184 ? 4.523 -5.183 -10.429 1.00 96.81 184 GLU A CA 1
ATOM 1466 C C . GLU A 1 184 ? 4.643 -5.645 -8.977 1.00 96.81 184 GLU A C 1
ATOM 1468 O O . GLU A 1 184 ? 4.180 -6.734 -8.633 1.00 96.81 184 GLU A O 1
ATOM 1473 N N . LEU A 1 185 ? 5.271 -4.822 -8.137 1.00 98.00 185 LEU A N 1
ATOM 1474 C CA . LEU A 1 185 ? 5.386 -5.052 -6.698 1.00 98.00 185 LEU A CA 1
ATOM 1475 C C . LEU A 1 185 ? 4.584 -3.983 -5.958 1.00 98.00 185 LEU A C 1
ATOM 1477 O O . LEU A 1 185 ? 4.730 -2.795 -6.235 1.00 98.00 185 LEU A O 1
ATOM 1481 N N . GLN A 1 186 ? 3.773 -4.402 -4.995 1.00 98.25 186 GLN A N 1
ATOM 1482 C CA . GLN A 1 186 ? 2.979 -3.527 -4.146 1.00 98.25 186 GLN A CA 1
ATOM 1483 C C . GLN A 1 186 ? 3.278 -3.818 -2.677 1.00 98.25 186 GLN A C 1
ATOM 1485 O O . GLN A 1 186 ? 3.355 -4.978 -2.277 1.00 98.25 186 GLN A O 1
ATOM 1490 N N . VAL A 1 187 ? 3.414 -2.770 -1.870 1.00 98.69 187 VAL A N 1
ATOM 1491 C CA . VAL A 1 187 ? 3.611 -2.869 -0.417 1.00 98.69 187 VAL A CA 1
ATOM 1492 C C . VAL A 1 187 ? 2.693 -1.863 0.258 1.00 98.69 187 VAL A C 1
ATOM 1494 O O . VAL A 1 187 ? 2.650 -0.707 -0.156 1.00 98.69 187 VAL A O 1
ATOM 1497 N N . GLY A 1 188 ? 1.935 -2.274 1.270 1.00 98.50 188 GLY A N 1
ATOM 1498 C CA . GLY A 1 188 ? 0.993 -1.368 1.921 1.00 98.50 188 GLY A CA 1
ATOM 1499 C C . GLY A 1 188 ? 0.059 -2.047 2.896 1.00 98.50 188 GLY A C 1
ATOM 1500 O O . GLY A 1 188 ? 0.433 -3.020 3.544 1.00 98.50 188 GLY A O 1
ATOM 1501 N N . ALA A 1 189 ? -1.160 -1.526 2.976 1.00 98.50 189 ALA A N 1
ATOM 1502 C CA . ALA A 1 189 ? -2.215 -2.051 3.822 1.00 98.50 189 ALA A CA 1
ATOM 1503 C C . ALA A 1 189 ? -3.490 -2.335 3.023 1.00 98.50 189 ALA A C 1
ATOM 1505 O O . ALA A 1 189 ? -3.805 -1.647 2.045 1.00 9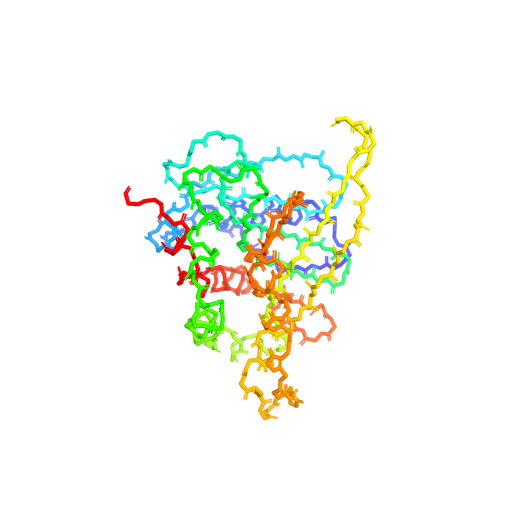8.50 189 ALA A O 1
ATOM 1506 N N . THR A 1 190 ? -4.221 -3.343 3.481 1.00 98.56 190 THR A N 1
ATOM 1507 C CA . THR A 1 190 ? -5.620 -3.585 3.134 1.00 98.56 190 THR A CA 1
ATOM 1508 C C . THR A 1 190 ? -6.452 -3.395 4.400 1.00 98.56 190 THR A C 1
ATOM 1510 O O . THR A 1 190 ? -6.036 -3.797 5.486 1.00 98.56 190 THR A O 1
ATOM 1513 N N . PHE A 1 191 ? -7.610 -2.760 4.257 1.00 98.44 191 PHE A N 1
ATOM 1514 C CA . PHE A 1 191 ? -8.576 -2.484 5.315 1.00 98.44 191 PHE A CA 1
ATOM 1515 C C . PHE A 1 191 ? -9.907 -3.141 4.931 1.00 98.44 191 PHE A C 1
ATOM 1517 O O . PHE A 1 191 ? -10.722 -2.510 4.250 1.00 98.44 191 PHE A O 1
ATOM 1524 N N . PRO A 1 192 ? -10.111 -4.420 5.276 1.00 97.88 192 PRO A N 1
ATOM 1525 C CA . PRO A 1 192 ? -11.343 -5.130 4.950 1.00 97.88 192 PRO A CA 1
ATOM 1526 C C . PRO A 1 192 ? -12.547 -4.531 5.685 1.00 97.88 192 PRO A C 1
ATOM 1528 O O . PRO A 1 192 ? -12.453 -4.180 6.864 1.00 97.88 192 PRO A O 1
ATOM 1531 N N . TYR A 1 193 ? -13.681 -4.383 4.998 1.00 97.25 193 TYR A N 1
ATOM 1532 C CA . TYR A 1 193 ? -14.871 -3.752 5.588 1.00 97.25 193 TYR A CA 1
ATOM 1533 C C . TYR A 1 193 ? -15.513 -4.580 6.704 1.00 97.25 193 TYR A C 1
ATOM 1535 O O . TYR A 1 193 ? -16.147 -4.021 7.602 1.00 97.25 193 TYR A O 1
ATOM 1543 N N . ASP A 1 194 ? -15.372 -5.898 6.629 1.00 96.44 194 ASP A N 1
ATOM 1544 C CA . ASP A 1 194 ? -15.912 -6.869 7.574 1.00 96.44 194 ASP A CA 1
ATOM 1545 C C . ASP A 1 194 ? -15.185 -6.840 8.926 1.00 96.44 194 ASP A C 1
ATOM 1547 O O . ASP A 1 194 ? -15.823 -7.094 9.948 1.00 96.44 194 ASP A O 1
ATOM 1551 N N . HIS A 1 195 ? -13.894 -6.482 8.960 1.00 95.31 195 HIS A N 1
ATOM 1552 C CA . HIS A 1 195 ? -13.111 -6.545 10.197 1.00 95.31 195 HIS A CA 1
ATOM 1553 C C . HIS A 1 195 ? -12.153 -5.371 10.504 1.00 95.31 195 HIS A C 1
ATOM 1555 O O . HIS A 1 195 ? -11.562 -5.402 11.578 1.00 95.31 195 HIS A O 1
ATOM 1561 N N . CYS A 1 196 ? -12.050 -4.302 9.691 1.00 96.88 196 CYS A N 1
ATOM 1562 C CA . CYS A 1 196 ? -11.439 -3.008 10.098 1.00 96.88 196 CYS A CA 1
ATOM 1563 C C . CYS A 1 196 ? -12.526 -1.924 10.221 1.00 96.88 196 CYS A C 1
ATOM 1565 O O . CYS A 1 196 ? -12.706 -1.116 9.307 1.00 96.88 196 CYS A O 1
ATOM 1567 N N . PRO A 1 197 ? -13.284 -1.849 11.333 1.00 96.06 197 PRO A N 1
ATOM 1568 C CA . PRO A 1 197 ? -14.379 -0.887 11.463 1.00 96.06 197 PRO A CA 1
ATOM 1569 C C . PRO A 1 197 ? -13.922 0.575 11.349 1.00 96.06 197 PRO A C 1
ATOM 1571 O O . PRO A 1 197 ? -14.699 1.399 10.873 1.00 96.06 197 PRO A O 1
ATOM 1574 N N . ALA A 1 198 ? -12.672 0.888 11.711 1.00 96.62 198 ALA A N 1
ATOM 1575 C CA . ALA A 1 198 ? -12.148 2.253 11.685 1.00 96.62 198 ALA A CA 1
ATOM 1576 C C . ALA A 1 198 ? -11.998 2.834 10.263 1.00 96.62 198 ALA A C 1
ATOM 1578 O O . ALA A 1 198 ? -11.954 4.046 10.091 1.00 96.62 198 ALA A O 1
ATOM 1579 N N . ILE A 1 199 ? -11.997 2.008 9.206 1.00 97.44 199 ILE A N 1
ATOM 1580 C CA . ILE A 1 199 ? -11.998 2.529 7.827 1.00 97.44 199 ILE A CA 1
ATOM 1581 C C . ILE A 1 199 ? -13.354 3.131 7.420 1.00 97.44 199 ILE A C 1
ATOM 1583 O O . ILE A 1 199 ? -13.451 3.830 6.412 1.00 97.44 199 ILE A O 1
ATOM 1587 N N . ARG A 1 200 ? -14.403 2.875 8.210 1.00 97.00 200 ARG A N 1
ATOM 1588 C CA . ARG A 1 200 ? -15.774 3.366 8.004 1.00 97.00 200 ARG A CA 1
ATOM 1589 C C . ARG A 1 200 ? -16.115 4.552 8.912 1.00 97.00 200 ARG A C 1
ATOM 1591 O O . ARG A 1 200 ? -17.287 4.861 9.093 1.00 97.00 200 ARG A O 1
ATOM 1598 N N . THR A 1 201 ? -15.108 5.177 9.521 1.00 96.75 201 THR A N 1
ATOM 1599 C CA . THR A 1 201 ? -15.271 6.339 10.402 1.00 96.75 201 THR A CA 1
ATOM 1600 C C . THR A 1 201 ? -14.606 7.574 9.799 1.00 96.75 201 THR A C 1
ATOM 1602 O O . THR A 1 201 ? -13.920 7.503 8.776 1.00 96.75 201 THR A O 1
ATOM 1605 N N . VAL A 1 202 ? -14.778 8.718 10.461 1.00 96.25 202 VAL A N 1
ATOM 1606 C CA . VAL A 1 202 ? -14.166 9.990 10.055 1.00 96.25 202 VAL A CA 1
ATOM 1607 C C . VAL A 1 202 ? -12.630 9.963 10.040 1.00 96.25 202 VAL A C 1
ATOM 1609 O O . VAL A 1 202 ? -12.011 10.712 9.285 1.00 96.25 202 VAL A O 1
ATOM 1612 N N . ASP A 1 203 ? -12.015 9.033 10.777 1.00 96.19 203 ASP A N 1
ATOM 1613 C CA . ASP A 1 203 ? -10.558 8.867 10.878 1.00 96.19 203 ASP A CA 1
ATOM 1614 C C . ASP A 1 203 ? -9.970 8.002 9.745 1.00 96.19 203 ASP A C 1
ATOM 1616 O O . ASP A 1 203 ? -8.760 7.777 9.665 1.00 96.19 203 ASP A O 1
ATOM 1620 N N . ALA A 1 204 ? -10.798 7.518 8.813 1.00 97.50 204 ALA A N 1
ATOM 1621 C CA . ALA A 1 204 ? -10.376 6.618 7.740 1.00 97.50 204 ALA A CA 1
ATOM 1622 C C . ALA A 1 204 ? -9.171 7.137 6.933 1.00 97.50 204 ALA A C 1
ATOM 1624 O O . ALA A 1 204 ? -8.265 6.376 6.577 1.00 97.50 204 ALA A O 1
ATOM 1625 N N . LEU A 1 205 ? -9.128 8.445 6.659 1.00 97.94 205 LEU A N 1
ATOM 1626 C CA . LEU A 1 205 ? -8.024 9.053 5.914 1.00 97.94 205 LEU A CA 1
ATOM 1627 C C . LEU A 1 205 ? -6.729 9.132 6.733 1.00 97.94 205 LEU A C 1
ATOM 1629 O O . LEU A 1 205 ? -5.650 9.106 6.139 1.00 97.94 205 LEU A O 1
ATOM 1633 N N . ASP A 1 206 ? -6.808 9.194 8.065 1.00 97.81 206 ASP A N 1
ATOM 1634 C CA . ASP A 1 206 ? -5.636 9.092 8.938 1.00 97.81 206 ASP A CA 1
ATOM 1635 C C . ASP A 1 206 ? -5.036 7.692 8.890 1.00 97.81 206 ASP A C 1
ATOM 1637 O O . ASP A 1 206 ? -3.813 7.556 8.810 1.00 97.81 206 ASP A O 1
ATOM 1641 N N . HIS A 1 207 ? -5.869 6.651 8.839 1.00 98.12 207 HIS A N 1
ATOM 1642 C CA . HIS A 1 207 ? -5.398 5.276 8.689 1.00 98.12 207 HIS A CA 1
ATOM 1643 C C . HIS A 1 207 ? -4.741 5.037 7.322 1.00 98.12 207 HIS A C 1
ATOM 1645 O O . HIS A 1 207 ? -3.635 4.493 7.262 1.00 98.12 207 HIS A O 1
ATOM 1651 N N . VAL A 1 208 ? -5.354 5.516 6.231 1.00 98.50 208 VAL A N 1
ATOM 1652 C CA . VAL A 1 208 ? -4.775 5.449 4.873 1.00 98.50 208 VAL A CA 1
ATOM 1653 C C . VAL A 1 208 ? -3.433 6.182 4.804 1.00 98.50 208 VAL A C 1
ATOM 1655 O O . VAL A 1 208 ? -2.435 5.616 4.348 1.00 98.50 208 VAL A O 1
ATOM 1658 N N . ALA A 1 209 ? -3.379 7.427 5.289 1.00 98.38 209 ALA A N 1
ATOM 1659 C CA . ALA A 1 209 ? -2.153 8.218 5.304 1.00 98.38 209 ALA A CA 1
ATOM 1660 C C . ALA A 1 209 ? -1.059 7.545 6.147 1.00 98.38 209 ALA A C 1
ATOM 1662 O O . ALA A 1 209 ? 0.092 7.448 5.711 1.00 98.38 209 ALA A O 1
ATOM 1663 N N . SER A 1 210 ? -1.423 7.037 7.327 1.00 98.31 210 SER A N 1
ATOM 1664 C CA . SER A 1 210 ? -0.501 6.340 8.227 1.00 98.31 210 SER A CA 1
ATOM 1665 C C . SER A 1 210 ? 0.065 5.066 7.600 1.00 98.31 210 SER A C 1
ATOM 1667 O O . SER A 1 210 ? 1.265 4.824 7.718 1.00 98.31 210 SER A O 1
ATOM 1669 N N . ALA A 1 211 ? -0.743 4.305 6.854 1.00 98.50 211 ALA A N 1
ATOM 1670 C CA . ALA A 1 211 ? -0.274 3.125 6.129 1.00 98.50 211 ALA A CA 1
ATOM 1671 C C . ALA A 1 211 ? 0.756 3.471 5.040 1.00 98.50 211 ALA A C 1
ATOM 1673 O O . ALA A 1 211 ? 1.816 2.844 4.960 1.00 98.50 211 ALA A O 1
ATOM 1674 N N . TRP A 1 212 ? 0.510 4.505 4.228 1.00 98.44 212 TRP A N 1
ATOM 1675 C CA . TRP A 1 212 ? 1.512 4.967 3.258 1.00 98.44 212 TRP A CA 1
ATOM 1676 C C . TRP A 1 212 ? 2.784 5.475 3.936 1.00 98.44 212 TRP A C 1
ATOM 1678 O O . TRP A 1 212 ? 3.890 5.184 3.480 1.00 98.44 212 TRP A O 1
ATOM 1688 N N . ILE A 1 213 ? 2.644 6.208 5.041 1.00 98.44 213 ILE A N 1
ATOM 1689 C CA . ILE A 1 213 ? 3.777 6.686 5.836 1.00 98.44 213 ILE A CA 1
ATOM 1690 C C . ILE A 1 213 ? 4.589 5.515 6.399 1.00 98.44 213 ILE A C 1
ATOM 1692 O O . ILE A 1 213 ? 5.820 5.565 6.357 1.00 98.44 213 ILE A O 1
ATOM 1696 N N . GLY A 1 214 ? 3.935 4.455 6.876 1.00 98.25 214 GLY A N 1
ATOM 1697 C CA . GLY A 1 214 ? 4.600 3.245 7.359 1.00 98.25 214 GLY A CA 1
ATOM 1698 C C . GLY A 1 214 ? 5.415 2.537 6.272 1.00 98.25 214 GLY A C 1
ATOM 1699 O O . GLY A 1 214 ? 6.430 1.903 6.553 1.00 98.25 214 GLY A O 1
ATOM 1700 N N . CYS A 1 215 ? 5.062 2.740 5.001 1.00 98.38 215 CYS A N 1
ATOM 1701 C CA . CYS A 1 215 ? 5.832 2.247 3.859 1.00 98.38 215 CYS A CA 1
ATOM 1702 C C . CYS A 1 215 ? 7.075 3.090 3.530 1.00 98.38 215 CYS A C 1
ATOM 1704 O O . CYS A 1 215 ? 7.788 2.768 2.577 1.00 98.38 215 CYS A O 1
ATOM 1706 N N . ARG A 1 216 ? 7.386 4.143 4.302 1.00 97.00 216 ARG A N 1
ATOM 1707 C CA . ARG A 1 216 ? 8.558 5.007 4.079 1.00 97.00 216 ARG A CA 1
ATOM 1708 C C . ARG A 1 216 ? 9.863 4.229 3.851 1.00 97.00 216 ARG A C 1
ATOM 1710 O O . ARG A 1 216 ? 10.536 4.575 2.888 1.00 97.00 216 ARG A O 1
ATOM 1717 N N . PRO A 1 217 ? 10.238 3.186 4.623 1.00 96.44 217 PRO A N 1
ATOM 1718 C CA . PRO A 1 217 ? 11.486 2.458 4.364 1.00 96.44 217 PRO A CA 1
ATOM 1719 C C . PRO A 1 217 ? 11.566 1.857 2.952 1.00 96.44 217 PRO A C 1
ATOM 1721 O O . PRO A 1 217 ? 12.626 1.871 2.330 1.00 96.44 217 PRO A O 1
ATOM 1724 N N . PHE A 1 218 ? 10.436 1.382 2.418 1.00 96.31 218 PHE A N 1
ATOM 1725 C CA . PHE A 1 218 ? 10.349 0.912 1.038 1.00 96.31 218 PHE A CA 1
ATOM 1726 C C . PHE A 1 218 ? 10.444 2.079 0.048 1.00 96.31 218 PHE A C 1
ATOM 1728 O O . PHE A 1 218 ? 11.223 2.012 -0.895 1.00 96.31 218 PHE A O 1
ATOM 1735 N N . ILE A 1 219 ? 9.727 3.178 0.298 1.00 94.94 219 ILE A N 1
ATOM 1736 C CA . ILE A 1 219 ? 9.772 4.383 -0.547 1.00 94.94 219 ILE A CA 1
ATOM 1737 C C . ILE A 1 219 ? 11.194 4.950 -0.643 1.00 94.94 219 ILE A C 1
ATOM 1739 O O . ILE A 1 219 ? 11.628 5.275 -1.741 1.00 94.94 219 ILE A O 1
ATOM 1743 N N . GLU A 1 220 ? 11.939 5.046 0.462 1.00 93.19 220 GLU A N 1
ATOM 1744 C CA . GLU A 1 220 ? 13.321 5.551 0.440 1.00 93.19 220 GLU A CA 1
ATOM 1745 C C . GLU A 1 220 ? 14.253 4.639 -0.369 1.00 93.19 220 GLU A C 1
ATOM 1747 O O . GLU A 1 220 ? 15.088 5.132 -1.119 1.00 93.19 220 GLU A O 1
ATOM 1752 N N . CYS A 1 221 ? 14.069 3.314 -0.307 1.00 91.31 221 CYS A N 1
ATOM 1753 C CA . CYS A 1 221 ? 14.799 2.380 -1.173 1.00 91.31 221 CYS A CA 1
ATOM 1754 C C . CYS A 1 221 ? 14.511 2.632 -2.668 1.00 91.31 221 CYS A C 1
ATOM 1756 O O . CYS A 1 221 ? 15.393 2.481 -3.521 1.00 91.31 221 CYS A O 1
ATOM 1758 N N . LEU A 1 222 ? 13.282 3.060 -2.975 1.00 88.12 222 LEU A N 1
ATOM 1759 C CA . LEU A 1 222 ? 12.823 3.380 -4.323 1.00 88.12 222 LEU A CA 1
ATOM 1760 C C . LEU A 1 222 ? 13.092 4.827 -4.762 1.00 88.12 222 LEU A C 1
ATOM 1762 O O . LEU A 1 222 ? 12.769 5.189 -5.895 1.00 88.12 222 LEU A O 1
ATOM 1766 N N . ARG A 1 223 ? 13.669 5.680 -3.918 1.00 79.88 223 ARG A N 1
ATOM 1767 C CA . ARG A 1 223 ? 14.056 7.028 -4.339 1.00 79.88 223 ARG A CA 1
ATOM 1768 C C . ARG A 1 223 ? 15.429 6.987 -4.978 1.00 79.88 223 ARG A C 1
ATOM 1770 O O . ARG A 1 223 ? 16.344 6.325 -4.498 1.00 79.88 223 ARG A O 1
ATOM 1777 N N . VAL A 1 224 ? 15.564 7.629 -6.130 1.00 60.44 224 VAL A N 1
ATOM 1778 C CA . VAL A 1 224 ? 16.884 7.918 -6.697 1.00 60.44 224 VAL A CA 1
ATOM 1779 C C . VAL A 1 224 ? 17.482 9.038 -5.841 1.00 60.44 224 VAL A C 1
ATOM 1781 O O . VAL A 1 224 ? 16.759 9.981 -5.515 1.00 60.44 224 VAL A O 1
ATOM 1784 N N . GLY A 1 225 ? 18.733 8.871 -5.404 1.00 49.97 225 GLY A N 1
ATOM 1785 C CA . GLY A 1 225 ? 19.518 9.984 -4.865 1.00 49.97 225 GLY A CA 1
ATOM 1786 C C . GLY A 1 225 ? 19.712 11.061 -5.919 1.00 49.97 225 GLY A C 1
ATOM 1787 O O . GLY A 1 225 ? 19.766 10.687 -7.114 1.00 49.97 225 GLY A O 1
#

pLDDT: mean 91.19, std 11.11, range [36.78, 98.69]

Foldseek 3Di:
DPPPPQLFFDDLPDDLQVSLVVLLQVLLPDVCCCVLVQWNSDWDDDPDPFHKIWIFHPPDDDDCLQAWIWMWTDDSFWIWTKIKDFLNHDDCLLVLLLPDQQLVLCVQLVVLCVVLCVVFPQKFWKKKKWFWDDPDPPHDIDTPDIQMDGSCLCPHDVVVRRHNDVVSSVVVSVCSNPPPGGMMIITWIIGTVVTRVCSSGSCVSVSSSSGVSSCSSVSVSRDDD

Sequence (225 aa):
MRRTEEFPGFSPTVDPQEQVDRAMTLLGRRPDLQRRLRINPDPARKRQAGGWSVFGFRGSVGEFNESPHLLLHVPDNAVCARVILPNKARGGLWTRLRSARLAHLMSPVLRELAPTMANCPGMEPRLILKQRHWRTRSGPSFQDAYLDFDLRTLRGHPDSGVKRQPEWVEAAQHVVANKASNLELQVGATFPYDHCPAIRTVDALDHVASAWIGCRPFIECLRVG

Radius of gyration: 17.01 Å; chains: 1; bounding box: 43×49×47 Å